Protein AF-A0A3A8Y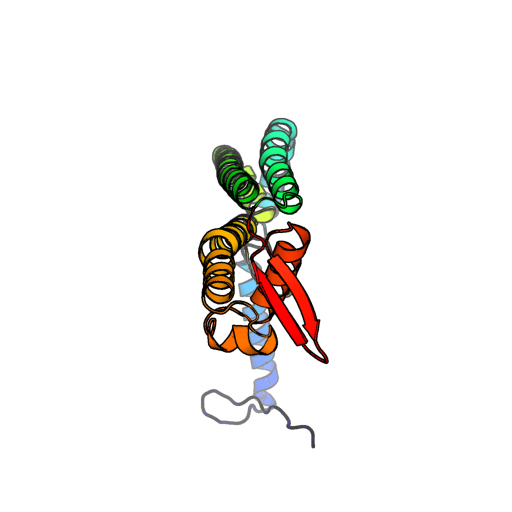J96-F1 (afdb_monomer)

Secondary structure (DSSP, 8-state):
------PBPTTSPBPPTTTHHHHHHHHHHHHHHHHHT-TT---HHHHHHHHHHHHHHHHHHHHHHHHHHHHHHHHHH--SHHHHHHHHHHHHHHHHHHHHHHHHT-HHHHHHHIIIIISB--SS-SSB-HHHHHHHHHHHHHHIIIIIHHHHHHHHHHTTT-BHHHHTTT-TTS-HHHHHHHHHHHHHTTSEEEEEETTEEEEEE---

Mean predicted aligned error: 8.6 Å

Radius of gyration: 26.33 Å; Cα contacts (8 Å, |Δi|>4): 194; chains: 1; bounding box: 58×58×63 Å

Solvent-accessible surface area (backbone atoms only — not comparable to full-atom values): 11570 Å² total; per-residue (Å²): 135,84,82,76,84,77,75,60,45,98,85,70,43,78,73,51,83,85,49,48,66,57,51,50,49,53,52,48,54,50,50,51,55,52,51,77,68,28,95,88,56,73,53,73,69,51,50,49,36,23,52,53,36,46,73,73,39,42,74,64,48,49,56,36,50,50,52,19,54,52,32,45,53,50,26,71,73,42,78,55,52,68,63,22,43,52,32,37,55,50,19,54,56,34,44,53,48,36,50,52,54,29,46,71,71,38,70,20,24,37,50,44,48,34,61,74,36,47,56,34,64,55,101,87,41,88,63,43,32,58,64,54,56,51,48,53,53,36,53,51,40,49,45,42,59,74,46,50,50,52,55,52,52,51,53,30,65,77,36,68,59,40,43,59,84,55,51,56,78,82,38,77,90,52,57,66,69,58,53,55,50,50,56,52,50,35,38,74,71,59,48,31,46,73,48,78,52,91,96,40,28,31,30,33,66,49,82,129

pLDDT: mean 90.49, std 12.07, range [35.81, 98.69]

Sequence (208 aa):
MIKSNTIHRIDGKAISDKEIPNLIQIGYENAVKAEENSKFHRTEREEELSAQFMLKYSYELDAYINQFESLYEKAYQTKNLSDKIDLLNETVKSFERARKFCYSKGKGGTIFFQDMYEYLHNSNNQCFSYLDNIKSSLDAAIYQKDVVIPNIMDVITQNDGIYQSKIYQFLPDINRTVVQHTLKDLEADDKISRIKKGNSYELHVKNE

Structure (mmCIF, N/CA/C/O backbone):
data_AF-A0A3A8YJ96-F1
#
_entry.id   AF-A0A3A8YJ96-F1
#
loop_
_atom_site.group_PDB
_atom_site.id
_atom_site.type_symbol
_atom_site.label_atom_id
_atom_site.label_alt_id
_atom_site.label_comp_id
_atom_site.label_asym_id
_atom_site.label_entity_id
_atom_site.label_seq_id
_atom_site.pdbx_PDB_ins_code
_atom_site.Cartn_x
_atom_site.Cartn_y
_atom_site.Cartn_z
_atom_site.occupancy
_atom_site.B_iso_or_equiv
_atom_site.auth_seq_id
_a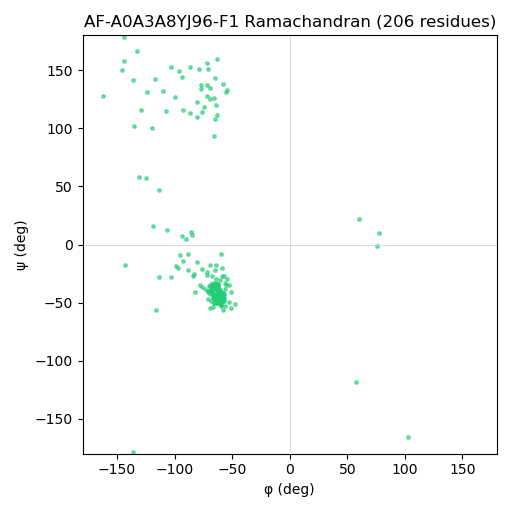tom_site.auth_comp_id
_atom_site.auth_asym_id
_atom_site.auth_atom_id
_atom_site.pdbx_PDB_model_num
ATOM 1 N N . MET A 1 1 ? 23.279 -31.153 23.450 1.00 35.81 1 MET A N 1
ATOM 2 C CA . MET A 1 1 ? 23.305 -32.078 22.296 1.00 35.81 1 MET A CA 1
ATOM 3 C C . MET A 1 1 ? 22.871 -31.300 21.066 1.00 35.81 1 MET A C 1
ATOM 5 O O . MET A 1 1 ? 21.699 -30.965 20.956 1.00 35.81 1 MET A O 1
ATOM 9 N N . ILE A 1 2 ? 23.815 -30.925 20.204 1.00 36.59 2 ILE A N 1
ATOM 10 C CA . ILE A 1 2 ? 23.516 -30.256 18.934 1.00 36.59 2 ILE A CA 1
ATOM 11 C C . ILE A 1 2 ? 22.995 -31.351 17.999 1.00 36.59 2 ILE A C 1
ATOM 13 O O . ILE A 1 2 ? 23.727 -32.294 17.703 1.00 36.59 2 ILE A O 1
ATOM 17 N N . LYS A 1 3 ? 21.719 -31.293 17.603 1.00 37.97 3 LYS A N 1
ATOM 18 C CA . LYS A 1 3 ? 21.189 -32.185 16.566 1.00 37.97 3 LYS A CA 1
ATOM 19 C C . LYS A 1 3 ? 21.916 -31.845 15.266 1.00 37.97 3 LYS A C 1
ATOM 21 O O . LYS A 1 3 ? 21.704 -30.773 14.711 1.00 37.97 3 LYS A O 1
ATOM 26 N N . SER A 1 4 ? 22.802 -32.734 14.825 1.00 42.34 4 SER A N 1
ATOM 27 C CA . SER A 1 4 ? 23.387 -32.671 13.488 1.00 42.34 4 SER A CA 1
ATOM 28 C C . SER A 1 4 ? 22.257 -32.855 12.476 1.00 42.34 4 SER A C 1
ATOM 30 O O . SER A 1 4 ? 21.655 -33.931 12.413 1.00 42.34 4 SER A O 1
ATOM 32 N N . ASN A 1 5 ? 21.923 -31.803 11.726 1.00 50.00 5 ASN A N 1
ATOM 33 C CA . ASN A 1 5 ? 21.044 -31.914 10.566 1.00 50.00 5 ASN A CA 1
ATOM 34 C C . ASN A 1 5 ? 21.774 -32.755 9.518 1.00 50.00 5 ASN A C 1
ATOM 36 O O . ASN A 1 5 ? 22.585 -32.248 8.748 1.00 50.00 5 ASN A O 1
ATOM 40 N N . THR A 1 6 ? 21.525 -34.062 9.533 1.00 56.62 6 THR A N 1
ATOM 41 C CA . THR A 1 6 ? 22.144 -34.985 8.585 1.00 56.62 6 THR A CA 1
ATOM 42 C C . THR A 1 6 ? 21.361 -34.881 7.282 1.00 56.62 6 THR A C 1
ATOM 44 O O . THR A 1 6 ? 20.187 -35.242 7.223 1.00 56.62 6 THR A O 1
ATOM 47 N N . ILE A 1 7 ? 21.978 -34.297 6.257 1.00 60.81 7 ILE A N 1
ATOM 48 C CA . ILE A 1 7 ? 21.392 -34.193 4.919 1.00 60.81 7 ILE A CA 1
ATOM 49 C C . ILE A 1 7 ? 21.474 -35.588 4.284 1.00 60.81 7 ILE A C 1
ATOM 51 O O . ILE A 1 7 ? 22.564 -36.136 4.123 1.00 60.81 7 ILE A O 1
ATOM 55 N N . HIS A 1 8 ? 20.325 -36.178 3.959 1.00 66.69 8 HIS A N 1
ATOM 56 C CA . HIS A 1 8 ? 20.230 -37.496 3.329 1.00 66.69 8 HIS A CA 1
ATOM 57 C C . HIS A 1 8 ? 19.918 -37.372 1.838 1.00 66.69 8 HIS A C 1
ATOM 59 O O . HIS A 1 8 ? 19.278 -36.417 1.394 1.00 66.69 8 HIS A O 1
ATOM 65 N N . ARG A 1 9 ? 20.342 -38.374 1.064 1.00 69.31 9 ARG A N 1
ATOM 66 C CA . ARG A 1 9 ? 19.893 -38.566 -0.318 1.00 69.31 9 ARG A CA 1
ATOM 67 C C . ARG A 1 9 ? 18.381 -38.839 -0.349 1.00 69.31 9 ARG A C 1
ATOM 69 O O . ARG A 1 9 ? 17.810 -39.313 0.631 1.00 69.31 9 ARG A O 1
ATOM 76 N N . ILE A 1 10 ? 17.744 -38.621 -1.503 1.00 72.38 10 ILE A N 1
ATOM 77 C CA . ILE A 1 10 ? 16.309 -38.910 -1.726 1.00 72.38 10 ILE A CA 1
ATOM 78 C C . ILE A 1 10 ? 15.983 -40.400 -1.489 1.00 72.38 10 ILE A C 1
ATOM 80 O O . ILE A 1 10 ? 14.874 -40.737 -1.090 1.00 72.38 10 ILE A O 1
ATOM 84 N N . ASP A 1 11 ? 16.961 -41.294 -1.668 1.00 80.75 11 ASP A N 1
ATOM 85 C CA . ASP A 1 11 ? 16.846 -42.731 -1.382 1.00 80.75 11 ASP A CA 1
ATOM 86 C C . ASP A 1 11 ? 17.144 -43.109 0.086 1.00 80.75 11 ASP A C 1
ATOM 88 O O . ASP A 1 11 ? 17.296 -44.288 0.406 1.00 80.75 11 ASP A O 1
ATOM 92 N N . GLY A 1 12 ? 17.253 -42.125 0.985 1.00 76.12 12 GLY A N 1
ATOM 93 C CA . GLY A 1 12 ? 17.475 -42.315 2.420 1.00 76.12 12 GLY A CA 1
ATOM 94 C C . GLY A 1 12 ? 18.907 -42.700 2.808 1.00 76.12 12 GLY A C 1
ATOM 95 O O . GLY A 1 12 ? 19.201 -42.839 3.997 1.00 76.12 12 GLY A O 1
ATOM 96 N N . LYS A 1 13 ? 19.824 -42.856 1.844 1.00 78.00 13 LYS A N 1
ATOM 97 C CA . LYS A 1 13 ? 21.229 -43.181 2.125 1.00 78.00 13 LYS A CA 1
ATOM 98 C C . LYS A 1 13 ? 22.011 -41.945 2.574 1.00 78.00 13 LYS A C 1
ATOM 100 O O . LYS A 1 13 ? 21.698 -40.811 2.201 1.00 78.00 13 LYS A O 1
ATOM 105 N N . ALA A 1 14 ? 23.043 -42.170 3.386 1.00 79.62 14 ALA A N 1
ATOM 106 C CA . ALA A 1 14 ? 23.998 -41.127 3.744 1.00 79.62 14 ALA A CA 1
ATOM 107 C C . ALA A 1 14 ? 24.779 -40.674 2.501 1.00 79.62 14 ALA A C 1
ATOM 109 O O . ALA A 1 14 ? 25.103 -41.494 1.640 1.00 79.62 14 ALA A O 1
ATOM 110 N N . ILE A 1 15 ? 25.078 -39.378 2.425 1.00 79.75 15 ILE A N 1
ATOM 111 C CA . ILE A 1 15 ? 26.014 -38.833 1.438 1.00 79.75 15 ILE A CA 1
ATOM 112 C C . ILE A 1 15 ? 27.413 -39.316 1.823 1.00 79.75 15 ILE A C 1
ATOM 114 O O . ILE A 1 15 ? 27.839 -39.134 2.962 1.00 79.75 15 ILE A O 1
ATOM 118 N N . SER A 1 16 ? 28.113 -39.958 0.895 1.00 82.75 16 SER A N 1
ATOM 119 C CA . SER A 1 16 ? 29.491 -40.402 1.099 1.00 82.75 16 SER A CA 1
ATOM 120 C C . SER A 1 16 ? 30.494 -39.300 0.755 1.00 82.75 16 SER A C 1
ATOM 122 O O . SER A 1 16 ? 30.250 -38.478 -0.128 1.00 82.75 16 SER A O 1
ATOM 124 N N . ASP A 1 17 ? 31.675 -39.333 1.379 1.00 81.75 17 ASP A N 1
ATOM 125 C CA . ASP A 1 17 ? 32.751 -38.359 1.124 1.00 81.75 17 ASP A CA 1
ATOM 126 C C . ASP A 1 17 ? 33.181 -38.302 -0.351 1.00 81.75 17 ASP A C 1
ATOM 128 O O . ASP A 1 17 ? 33.621 -37.266 -0.843 1.00 81.75 17 ASP A O 1
ATOM 132 N N . LYS A 1 18 ? 33.005 -39.406 -1.090 1.00 83.25 18 LYS A N 1
ATOM 133 C CA . LYS A 1 18 ? 33.297 -39.487 -2.530 1.00 83.25 18 LYS A CA 1
ATOM 134 C C . LYS A 1 18 ? 32.291 -38.723 -3.392 1.00 83.25 18 LYS A C 1
ATOM 136 O O . LYS A 1 18 ? 32.615 -38.360 -4.518 1.00 83.25 18 LYS A O 1
ATOM 141 N N . GLU A 1 19 ? 31.080 -38.499 -2.890 1.00 81.69 19 GLU A N 1
ATOM 142 C CA . GLU A 1 19 ? 30.016 -37.777 -3.593 1.00 81.69 19 GLU A CA 1
ATOM 143 C C . GLU A 1 19 ? 30.076 -36.269 -3.337 1.00 81.69 19 GLU A C 1
ATOM 145 O O . GLU A 1 19 ? 29.583 -35.502 -4.162 1.00 81.69 19 GLU A O 1
ATOM 150 N N . ILE A 1 20 ? 30.712 -35.836 -2.239 1.00 83.94 20 ILE A N 1
ATOM 151 C CA . ILE A 1 20 ? 30.809 -34.422 -1.845 1.00 83.94 20 ILE A CA 1
ATOM 152 C C . ILE A 1 20 ? 31.354 -33.536 -2.981 1.00 83.94 20 ILE A C 1
ATOM 154 O O . ILE A 1 20 ? 30.691 -32.547 -3.295 1.00 83.94 20 ILE A O 1
ATOM 158 N N . PRO A 1 21 ? 32.477 -33.862 -3.659 1.00 89.25 21 PRO A N 1
ATOM 159 C CA . PRO A 1 21 ? 32.992 -33.013 -4.736 1.00 89.25 21 PRO A CA 1
ATOM 160 C C . PRO A 1 21 ? 32.004 -32.850 -5.896 1.00 89.25 21 PRO A C 1
ATOM 162 O O . PRO A 1 21 ? 31.842 -31.752 -6.421 1.00 89.25 21 PRO A O 1
ATOM 165 N N . ASN A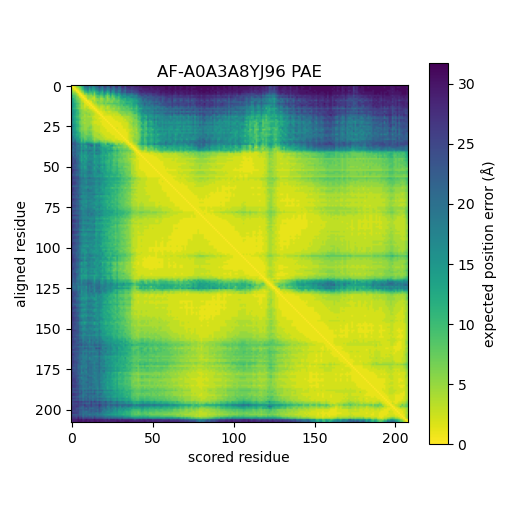 1 22 ? 31.300 -33.925 -6.262 1.00 86.62 22 ASN A N 1
ATOM 166 C CA . ASN A 1 22 ? 30.312 -33.891 -7.339 1.00 86.62 22 ASN A CA 1
ATOM 167 C C . ASN A 1 22 ? 29.073 -33.074 -6.941 1.00 86.62 22 ASN A C 1
ATOM 169 O O . ASN A 1 22 ? 28.557 -32.300 -7.737 1.00 86.62 22 ASN A O 1
ATOM 173 N N . LEU A 1 23 ? 28.614 -33.192 -5.691 1.00 85.38 23 LEU A N 1
ATOM 174 C CA . LEU A 1 23 ? 27.496 -32.395 -5.177 1.00 85.38 23 LEU A CA 1
ATOM 175 C C . LEU A 1 23 ? 27.832 -30.900 -5.105 1.00 85.38 23 LEU A C 1
ATOM 177 O O . LEU A 1 23 ? 26.979 -30.078 -5.429 1.00 85.38 23 LEU A O 1
ATOM 181 N N . ILE A 1 24 ? 29.067 -30.550 -4.727 1.00 86.06 24 ILE A N 1
ATO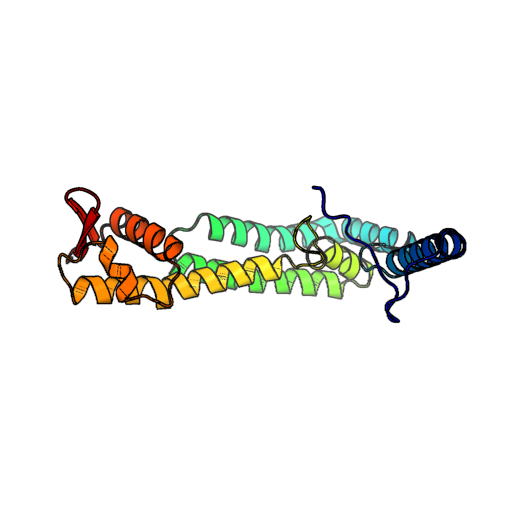M 182 C CA . ILE A 1 24 ? 29.555 -29.165 -4.770 1.00 86.06 24 ILE A CA 1
ATOM 183 C C . ILE A 1 24 ? 29.551 -28.654 -6.212 1.00 86.06 24 ILE A C 1
ATOM 185 O O . ILE A 1 24 ? 29.027 -27.572 -6.459 1.00 86.06 24 ILE A O 1
ATOM 189 N N . GLN A 1 25 ? 30.071 -29.437 -7.162 1.00 88.88 25 GLN A N 1
ATOM 190 C CA . GLN A 1 25 ? 30.101 -29.064 -8.577 1.00 88.88 25 GLN A CA 1
ATOM 191 C C . GLN A 1 25 ? 28.689 -28.865 -9.149 1.00 88.88 25 GLN A C 1
ATOM 193 O O . GLN A 1 25 ? 28.423 -27.848 -9.778 1.00 88.88 25 GLN A O 1
ATOM 198 N N . ILE A 1 26 ? 27.758 -29.782 -8.870 1.00 86.94 26 ILE A N 1
ATOM 199 C CA . ILE A 1 26 ? 26.349 -29.657 -9.275 1.00 86.94 26 ILE A CA 1
ATOM 200 C C . ILE A 1 26 ? 25.712 -28.415 -8.640 1.00 86.94 26 ILE A C 1
ATOM 202 O O . ILE A 1 26 ? 24.992 -27.676 -9.309 1.00 86.94 26 ILE A O 1
ATOM 206 N N . GLY A 1 27 ? 25.969 -28.172 -7.352 1.00 84.88 27 GLY A N 1
ATOM 207 C CA . GLY A 1 27 ? 25.494 -26.979 -6.654 1.00 84.88 27 GLY A CA 1
ATOM 208 C C . GLY A 1 27 ? 26.019 -25.693 -7.291 1.00 84.88 27 GLY A C 1
ATOM 209 O O . GLY A 1 27 ? 25.242 -24.770 -7.521 1.00 84.88 27 GLY A O 1
ATOM 210 N N . TYR A 1 28 ? 27.306 -25.666 -7.636 1.00 85.94 28 TYR A N 1
ATOM 211 C CA . TYR A 1 28 ? 27.948 -24.552 -8.326 1.00 85.94 28 TYR A CA 1
ATOM 212 C C . TYR A 1 28 ? 27.359 -24.329 -9.723 1.00 85.94 28 TYR A C 1
ATOM 214 O O . TYR A 1 28 ? 26.923 -23.226 -10.025 1.00 85.94 28 TYR A O 1
ATOM 222 N N . GLU A 1 29 ? 27.251 -25.367 -10.553 1.00 86.44 29 GLU A N 1
ATOM 223 C CA . GLU A 1 29 ? 26.670 -25.263 -11.899 1.00 86.44 29 GLU A CA 1
ATOM 224 C C . GLU A 1 29 ? 25.208 -24.810 -11.873 1.00 86.44 29 GLU A C 1
ATOM 226 O O . GLU A 1 29 ? 24.782 -24.030 -12.722 1.00 86.44 29 GLU A O 1
ATOM 231 N N . ASN A 1 30 ? 24.431 -25.281 -10.895 1.00 82.69 30 ASN A N 1
ATOM 232 C CA . ASN A 1 30 ? 23.052 -24.842 -10.712 1.00 82.69 30 ASN A CA 1
ATOM 233 C C . ASN A 1 30 ? 22.978 -23.382 -10.260 1.00 82.69 30 ASN A C 1
ATOM 235 O O . ASN A 1 30 ? 22.108 -22.657 -10.737 1.00 82.69 30 ASN A O 1
ATOM 239 N N . ALA A 1 31 ? 23.879 -22.947 -9.375 1.00 79.62 31 ALA A N 1
ATOM 240 C CA . ALA A 1 31 ? 23.966 -21.553 -8.953 1.00 79.62 31 ALA A CA 1
ATOM 241 C C . ALA A 1 31 ? 24.341 -20.643 -10.131 1.00 79.62 31 ALA A C 1
ATOM 243 O O . ALA A 1 31 ? 23.627 -19.679 -10.382 1.00 79.62 31 ALA A O 1
ATOM 244 N N . VAL A 1 32 ? 25.361 -21.010 -10.914 1.00 78.56 32 VAL A N 1
ATOM 245 C CA . VAL A 1 32 ? 25.773 -20.280 -12.124 1.00 78.56 32 VAL A CA 1
ATOM 246 C C . VAL A 1 32 ? 24.623 -20.196 -13.130 1.00 78.56 32 VAL A C 1
ATOM 248 O O . VAL A 1 32 ? 24.284 -19.109 -13.578 1.00 78.56 32 VAL A O 1
ATOM 251 N N . LYS A 1 33 ? 23.934 -21.305 -13.429 1.00 75.31 33 LYS A N 1
ATOM 252 C CA . LYS A 1 33 ? 22.776 -21.295 -14.347 1.00 75.31 33 LYS A CA 1
ATOM 253 C C . LYS A 1 33 ? 21.607 -20.452 -13.838 1.00 75.31 33 LYS A C 1
ATOM 255 O O . LYS A 1 33 ? 20.877 -19.869 -14.643 1.00 75.31 33 LYS A O 1
ATOM 260 N N . ALA A 1 34 ? 21.382 -20.445 -12.525 1.00 69.19 34 ALA A N 1
ATOM 261 C CA . ALA A 1 34 ? 20.353 -19.624 -11.899 1.00 69.19 34 ALA A CA 1
ATOM 262 C C . ALA A 1 34 ? 20.720 -18.13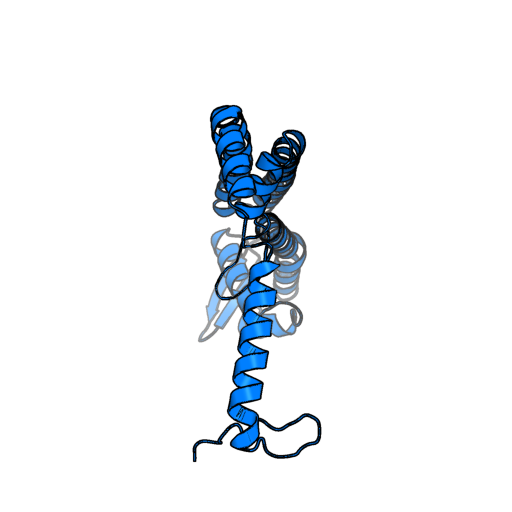4 -11.952 1.00 69.19 34 ALA A C 1
ATOM 264 O O . ALA A 1 34 ? 19.834 -17.306 -12.149 1.00 69.19 34 ALA A O 1
ATOM 265 N N . GLU A 1 35 ? 22.005 -17.808 -11.823 1.00 68.44 35 GLU A N 1
ATOM 266 C CA . GLU A 1 35 ? 22.550 -16.457 -11.955 1.00 68.44 35 GLU A CA 1
ATOM 267 C C . GLU A 1 35 ? 22.462 -15.962 -13.410 1.00 68.44 35 GLU A C 1
ATOM 269 O O . GLU A 1 35 ? 21.884 -14.910 -13.669 1.00 68.44 35 GLU A O 1
ATOM 274 N N . GLU A 1 36 ? 22.895 -16.769 -14.382 1.00 65.50 36 GLU A N 1
ATOM 275 C CA . GLU A 1 36 ? 22.873 -16.439 -15.817 1.00 65.50 36 GLU A CA 1
ATOM 276 C C . GLU A 1 36 ? 21.464 -16.165 -16.375 1.00 65.50 36 GLU A C 1
ATOM 278 O O . GLU A 1 36 ? 21.311 -15.381 -17.308 1.00 65.50 36 GLU A O 1
ATOM 283 N N . ASN A 1 37 ? 20.423 -16.795 -15.817 1.00 59.47 37 ASN A N 1
ATOM 284 C CA . ASN A 1 37 ? 19.029 -16.639 -16.267 1.00 59.47 37 ASN A CA 1
ATOM 285 C C . ASN A 1 37 ? 18.168 -15.807 -15.310 1.00 59.47 37 ASN A C 1
ATOM 287 O O . ASN A 1 37 ? 16.935 -15.805 -15.397 1.00 59.47 37 ASN A O 1
ATOM 291 N N . SER A 1 38 ? 18.794 -15.131 -14.355 1.00 70.06 38 SER A N 1
ATOM 292 C CA . SER A 1 38 ? 18.076 -14.334 -13.377 1.00 70.06 38 SER A CA 1
ATOM 293 C C . SER A 1 38 ? 17.618 -13.017 -13.993 1.00 70.06 38 SER A C 1
ATOM 295 O O . SER A 1 38 ? 18.389 -12.275 -14.594 1.00 70.06 38 SER A O 1
ATOM 297 N N . LYS A 1 39 ? 16.356 -12.664 -13.743 1.00 70.38 39 LYS A N 1
ATOM 298 C CA . LYS A 1 39 ? 15.786 -11.345 -14.067 1.00 70.38 39 LYS A CA 1
ATOM 299 C C . LYS A 1 39 ? 16.494 -10.165 -13.380 1.00 70.38 39 LYS A C 1
ATOM 301 O O . LYS A 1 39 ? 16.168 -9.028 -13.697 1.00 70.38 39 LYS A O 1
ATOM 306 N N . PHE A 1 40 ? 17.413 -10.440 -12.450 1.00 70.69 40 PHE A N 1
ATOM 307 C CA . PHE A 1 40 ? 18.229 -9.457 -11.733 1.00 70.69 40 PHE A CA 1
ATOM 308 C C . PHE A 1 40 ? 19.613 -9.238 -12.363 1.00 70.69 40 PHE A C 1
ATOM 310 O O . PHE A 1 40 ? 20.314 -8.320 -11.951 1.00 70.69 40 PHE A O 1
ATOM 317 N N . HIS A 1 41 ? 20.008 -10.050 -13.350 1.00 78.88 41 HIS A N 1
ATOM 318 C CA . HIS A 1 41 ? 21.249 -9.853 -14.095 1.00 78.88 41 HIS A CA 1
ATOM 319 C C . HIS A 1 41 ? 20.926 -9.346 -15.498 1.00 78.88 41 HIS A C 1
ATOM 321 O O . HIS A 1 41 ? 20.276 -10.020 -16.297 1.00 78.88 41 HIS A O 1
ATOM 327 N N . ARG A 1 42 ? 21.355 -8.115 -15.781 1.00 85.50 42 ARG A N 1
ATOM 328 C CA . ARG A 1 42 ? 21.249 -7.502 -17.104 1.00 85.50 42 ARG A CA 1
ATOM 329 C C . ARG A 1 42 ? 22.541 -7.751 -17.871 1.00 85.50 42 ARG A C 1
ATOM 331 O O . ARG A 1 42 ? 23.626 -7.765 -17.301 1.00 85.50 42 ARG A O 1
ATOM 338 N N . THR A 1 43 ? 22.427 -7.967 -19.175 1.00 89.12 43 THR A N 1
ATOM 339 C CA . THR A 1 43 ? 23.606 -7.953 -20.052 1.00 89.12 43 THR A CA 1
ATOM 340 C C . THR A 1 43 ? 24.123 -6.520 -20.217 1.00 89.12 43 THR A C 1
ATOM 342 O O . THR A 1 43 ? 23.340 -5.578 -20.128 1.00 89.12 43 THR A O 1
ATOM 345 N N . GLU A 1 44 ? 25.402 -6.333 -20.552 1.00 90.56 44 GLU A N 1
ATOM 346 C CA . GLU A 1 44 ? 25.990 -4.999 -20.805 1.00 90.56 44 GLU A CA 1
ATOM 347 C C . GLU A 1 44 ? 25.159 -4.180 -21.812 1.00 90.56 44 GLU A C 1
ATOM 349 O O . GLU A 1 44 ? 24.867 -3.003 -21.614 1.00 90.56 44 GLU A O 1
ATOM 354 N N . ARG A 1 45 ? 24.663 -4.839 -22.867 1.00 92.94 45 ARG A N 1
ATOM 355 C CA . ARG A 1 45 ? 23.767 -4.220 -23.852 1.00 92.94 45 ARG A CA 1
ATOM 356 C C . ARG A 1 45 ? 22.440 -3.754 -23.243 1.00 92.94 45 ARG A C 1
ATOM 358 O O . ARG A 1 45 ? 21.858 -2.776 -23.703 1.00 92.94 45 ARG A O 1
ATOM 365 N N . GLU A 1 46 ? 21.896 -4.488 -22.282 1.00 93.44 46 GLU A N 1
ATOM 366 C CA . GLU A 1 46 ? 20.647 -4.131 -21.602 1.00 93.44 46 GLU A CA 1
ATOM 367 C C . GLU A 1 46 ? 20.839 -2.974 -20.626 1.00 93.44 46 GLU A C 1
ATOM 369 O O . GLU A 1 46 ? 19.987 -2.084 -20.580 1.00 93.44 46 GLU A O 1
ATOM 374 N N . GLU A 1 47 ? 21.972 -2.941 -19.927 1.00 92.62 47 GLU A N 1
ATOM 375 C CA . GLU A 1 47 ? 22.378 -1.801 -19.105 1.00 92.62 47 GLU A CA 1
ATOM 376 C C . GLU A 1 47 ? 22.538 -0.540 -19.961 1.00 92.62 47 GLU A C 1
ATOM 378 O O . GLU A 1 47 ? 21.968 0.503 -19.635 1.00 92.62 47 GLU A O 1
ATOM 383 N N . GLU A 1 48 ? 23.209 -0.645 -21.113 1.00 96.25 48 GLU A N 1
ATOM 384 C CA . GLU A 1 48 ? 23.368 0.473 -22.047 1.00 96.25 48 GLU A CA 1
ATOM 385 C C . GLU A 1 48 ? 22.011 0.980 -22.568 1.00 96.25 48 GLU A C 1
ATOM 387 O O . GLU A 1 48 ? 21.758 2.185 -22.590 1.00 96.25 48 GLU A O 1
ATOM 392 N N . LEU A 1 49 ? 21.094 0.075 -22.936 1.00 97.12 49 LEU A N 1
ATOM 393 C CA . LEU A 1 49 ? 19.741 0.444 -23.369 1.00 97.12 49 LEU A CA 1
ATOM 394 C C . LEU A 1 49 ? 18.960 1.184 -22.274 1.00 97.12 49 LEU A C 1
ATOM 396 O O . LEU A 1 49 ? 18.254 2.149 -22.577 1.00 97.12 49 LEU A O 1
ATOM 400 N N . SER A 1 50 ? 19.063 0.729 -21.023 1.00 95.94 50 SER A N 1
ATOM 401 C CA . SER A 1 50 ? 18.436 1.380 -19.867 1.00 95.94 50 SER A CA 1
ATOM 402 C C . SER A 1 50 ? 19.031 2.773 -19.626 1.00 95.94 50 SER A C 1
ATOM 404 O O . SER A 1 50 ? 18.296 3.758 -19.514 1.00 95.94 50 SER A O 1
ATOM 406 N N . ALA A 1 51 ? 20.361 2.894 -19.668 1.00 95.50 51 ALA A N 1
ATOM 407 C CA . ALA A 1 51 ? 21.065 4.164 -19.511 1.00 95.50 51 ALA A CA 1
ATOM 408 C C . ALA A 1 51 ? 20.700 5.178 -20.608 1.00 95.50 51 ALA A C 1
ATOM 410 O O . ALA A 1 51 ? 20.367 6.327 -20.313 1.00 95.50 51 ALA A O 1
ATOM 411 N N . GLN A 1 52 ? 20.685 4.754 -21.875 1.00 97.75 52 GLN A N 1
ATOM 412 C CA . GLN A 1 52 ? 20.279 5.608 -22.996 1.00 97.75 52 GLN A CA 1
ATOM 413 C C . GLN A 1 52 ? 18.818 6.062 -22.874 1.00 97.75 52 GLN A C 1
ATOM 415 O O . GLN A 1 52 ? 18.498 7.206 -23.203 1.00 97.75 52 GLN A O 1
ATOM 420 N N . PHE A 1 53 ? 17.927 5.189 -22.391 1.00 98.06 53 PHE A N 1
ATOM 421 C CA . PHE A 1 53 ? 16.541 5.555 -22.108 1.00 98.06 53 PHE A CA 1
ATOM 422 C C . PHE A 1 53 ? 16.459 6.654 -21.040 1.00 98.06 53 PHE A C 1
ATOM 424 O O . PHE A 1 53 ? 15.816 7.675 -21.292 1.00 98.06 53 PHE A O 1
ATOM 431 N N . MET A 1 54 ? 17.140 6.481 -19.900 1.00 96.38 54 MET A N 1
ATOM 432 C CA . MET A 1 54 ? 17.153 7.474 -18.820 1.00 96.38 54 MET A CA 1
ATOM 433 C C . MET A 1 54 ? 17.680 8.826 -19.301 1.00 96.38 54 MET A C 1
ATOM 435 O O . MET A 1 54 ? 17.052 9.849 -19.056 1.00 96.38 54 MET A O 1
ATOM 439 N N . LEU A 1 55 ? 18.790 8.840 -20.045 1.00 96.69 55 LEU A N 1
ATOM 440 C CA . LEU A 1 55 ? 19.368 10.078 -20.578 1.00 96.69 55 LEU A CA 1
ATOM 441 C C . LEU A 1 55 ? 18.426 10.794 -21.550 1.00 96.69 55 LEU A C 1
ATOM 443 O O . LEU A 1 55 ? 18.362 12.021 -21.563 1.00 96.69 55 LEU A O 1
ATOM 447 N N . LYS A 1 56 ? 17.701 10.035 -22.376 1.00 98.12 56 LYS A N 1
ATOM 448 C CA . LYS A 1 56 ? 16.827 10.594 -23.410 1.00 98.12 56 LYS A CA 1
ATOM 449 C C . LYS A 1 56 ? 15.517 11.153 -22.857 1.00 98.12 56 LYS A C 1
ATOM 451 O O . LYS A 1 56 ? 15.021 12.130 -23.407 1.00 98.12 56 LYS A O 1
ATOM 456 N N . TYR A 1 57 ? 14.947 10.513 -21.838 1.00 97.69 57 TYR A N 1
ATOM 457 C CA . TYR A 1 57 ? 13.599 10.811 -21.341 1.00 97.69 57 TYR A CA 1
ATOM 458 C C . TYR A 1 57 ? 13.571 11.279 -19.882 1.00 97.69 57 TYR A C 1
ATOM 460 O O . TYR A 1 57 ? 12.503 11.262 -19.278 1.00 97.69 57 TYR A O 1
ATOM 468 N N . SER A 1 58 ? 14.711 11.679 -19.309 1.00 94.69 58 SER A N 1
ATOM 469 C CA . SER A 1 58 ? 14.853 12.019 -17.883 1.00 94.69 58 SER A CA 1
ATOM 470 C C . SER A 1 58 ? 13.753 12.949 -17.374 1.00 94.69 58 SER A C 1
ATOM 472 O O . SER A 1 58 ? 13.067 12.620 -16.417 1.00 94.69 58 SER A O 1
ATOM 474 N N . TYR A 1 59 ? 13.508 14.062 -18.067 1.00 95.75 59 TYR A N 1
ATOM 475 C CA . TYR A 1 59 ? 12.509 15.046 -17.651 1.00 95.75 59 TYR A CA 1
ATOM 476 C C . TYR A 1 59 ? 11.079 14.480 -17.599 1.00 95.75 59 TYR A C 1
ATOM 478 O O . TYR A 1 59 ? 10.349 14.698 -16.632 1.00 95.75 59 TYR A O 1
ATOM 486 N N . GLU A 1 60 ? 10.657 13.748 -18.634 1.00 96.50 60 GLU A N 1
ATOM 487 C CA . GLU A 1 60 ? 9.321 13.141 -18.664 1.00 96.50 60 GLU A CA 1
ATOM 488 C C . GLU A 1 60 ? 9.207 12.012 -17.637 1.00 96.50 60 GLU A C 1
ATOM 490 O O . GLU A 1 60 ? 8.181 11.877 -16.971 1.00 96.50 60 GLU A O 1
ATOM 495 N N . LEU A 1 61 ? 10.268 11.215 -17.506 1.00 95.69 61 LEU A N 1
ATOM 496 C CA . LEU A 1 61 ? 10.359 10.107 -16.570 1.00 95.69 61 LEU A CA 1
ATOM 497 C C . LEU A 1 61 ? 10.232 10.589 -15.124 1.00 95.69 61 LEU A C 1
ATOM 499 O O . LEU A 1 61 ? 9.410 10.049 -14.386 1.00 95.69 61 LEU A O 1
ATOM 503 N N . ASP A 1 62 ? 10.963 11.641 -14.757 1.00 96.56 62 ASP A N 1
ATOM 504 C CA . ASP A 1 62 ? 10.908 12.253 -13.431 1.00 96.56 62 ASP A CA 1
ATOM 505 C C . ASP A 1 62 ? 9.490 12.723 -13.103 1.00 96.56 62 ASP A C 1
ATOM 507 O O . ASP A 1 62 ? 9.005 12.509 -11.995 1.00 96.56 62 ASP A O 1
ATOM 511 N N . ALA A 1 63 ? 8.779 13.324 -14.061 1.00 97.31 63 ALA A N 1
ATOM 512 C CA . ALA A 1 63 ? 7.397 13.746 -13.844 1.00 97.31 63 ALA A CA 1
ATOM 513 C C . ALA A 1 63 ? 6.465 12.554 -13.550 1.00 97.31 63 ALA A C 1
ATOM 515 O O . ALA A 1 63 ? 5.651 12.624 -12.627 1.00 97.31 63 ALA A O 1
ATOM 516 N N . TYR A 1 64 ? 6.598 11.451 -14.296 1.00 97.62 64 TYR A N 1
ATOM 517 C CA . TYR A 1 64 ? 5.806 10.239 -14.065 1.00 97.62 64 TYR A CA 1
ATOM 518 C C . TYR A 1 64 ? 6.136 9.564 -12.731 1.00 97.62 64 TYR A C 1
ATOM 520 O O . TYR A 1 64 ? 5.217 9.134 -12.031 1.00 97.62 64 TYR A O 1
ATOM 528 N N . ILE A 1 65 ? 7.422 9.471 -12.384 1.00 97.50 65 ILE A N 1
ATOM 529 C CA . ILE A 1 65 ? 7.887 8.845 -11.142 1.00 97.50 65 ILE A CA 1
ATOM 530 C C . ILE A 1 65 ? 7.433 9.652 -9.930 1.00 97.50 65 ILE A C 1
ATOM 532 O O . ILE A 1 65 ? 6.725 9.130 -9.065 1.00 97.50 65 ILE A O 1
ATOM 536 N N . ASN A 1 66 ? 7.739 10.952 -9.922 1.00 97.56 66 ASN A N 1
ATOM 537 C CA . ASN A 1 66 ? 7.373 11.845 -8.826 1.00 97.56 66 ASN A CA 1
ATOM 538 C C . ASN A 1 66 ? 5.866 11.836 -8.566 1.00 97.56 66 ASN A C 1
ATOM 540 O O . ASN A 1 66 ? 5.439 11.960 -7.418 1.00 97.56 66 ASN A O 1
ATOM 544 N N . GLN A 1 67 ? 5.042 11.670 -9.607 1.00 97.62 67 GLN A N 1
ATOM 545 C CA . GLN A 1 67 ? 3.596 11.622 -9.444 1.00 97.62 67 GLN A CA 1
ATOM 546 C C . GLN A 1 67 ? 3.152 10.473 -8.532 1.00 97.62 67 GLN A C 1
ATOM 548 O O . GLN A 1 67 ? 2.412 10.719 -7.582 1.00 97.62 67 GLN A O 1
ATOM 553 N N . PHE A 1 68 ? 3.566 9.228 -8.788 1.00 98.19 68 PHE A N 1
ATOM 554 C CA . PHE A 1 68 ? 3.106 8.120 -7.945 1.00 98.19 68 PHE A CA 1
ATOM 555 C C . PHE A 1 68 ? 3.847 8.061 -6.605 1.00 98.19 68 PHE A C 1
ATOM 557 O O . PHE A 1 68 ? 3.212 7.746 -5.600 1.00 98.19 68 PHE A O 1
ATOM 564 N N . GLU A 1 69 ? 5.139 8.401 -6.552 1.00 97.81 69 GLU A N 1
ATOM 565 C CA . GLU A 1 69 ? 5.903 8.376 -5.297 1.00 97.81 69 GLU A CA 1
ATOM 566 C C . GLU A 1 69 ? 5.371 9.411 -4.296 1.00 97.81 69 GLU A C 1
ATOM 568 O O . GLU A 1 69 ? 5.078 9.062 -3.152 1.00 97.81 69 GLU A O 1
ATOM 573 N N . SER A 1 70 ? 5.126 10.650 -4.740 1.00 97.94 70 SER A N 1
ATOM 574 C CA . SER A 1 70 ? 4.569 11.699 -3.871 1.00 97.94 70 SER A CA 1
ATOM 575 C C . SER A 1 70 ? 3.134 11.401 -3.429 1.00 97.94 70 SER A C 1
ATOM 577 O O . SER A 1 70 ? 2.780 11.649 -2.275 1.00 97.94 70 SER A O 1
ATOM 579 N N . LEU A 1 71 ? 2.298 10.829 -4.307 1.00 98.31 71 LEU A N 1
ATOM 580 C CA . LEU A 1 71 ? 0.953 10.389 -3.929 1.00 98.31 71 LEU A CA 1
ATOM 581 C C . LEU A 1 71 ? 1.011 9.294 -2.861 1.00 98.31 71 LEU A C 1
ATOM 583 O O . LEU A 1 71 ? 0.244 9.339 -1.898 1.00 98.31 71 LEU A O 1
ATOM 587 N N . TYR A 1 72 ? 1.927 8.332 -3.004 1.00 98.19 72 TYR A N 1
ATOM 588 C CA . TYR A 1 72 ? 2.083 7.259 -2.026 1.00 98.19 72 TYR A CA 1
ATOM 589 C C . TYR A 1 72 ? 2.592 7.774 -0.676 1.00 98.19 72 TYR A C 1
ATOM 591 O O . TYR A 1 72 ? 2.050 7.408 0.368 1.00 98.19 72 TYR A O 1
ATOM 599 N N . GLU A 1 73 ? 3.570 8.682 -0.684 1.00 97.88 73 GLU A N 1
ATOM 600 C CA . GLU A 1 73 ? 4.051 9.348 0.528 1.00 97.88 73 GLU A CA 1
ATOM 601 C C . GLU A 1 73 ? 2.922 10.121 1.226 1.00 97.88 73 GLU A C 1
ATOM 603 O O . GLU A 1 73 ? 2.700 9.972 2.432 1.00 97.88 73 GLU A O 1
ATOM 608 N N . LYS A 1 74 ? 2.141 10.892 0.463 1.00 98.12 74 LYS A N 1
ATOM 609 C CA . LYS A 1 74 ? 0.988 11.627 0.990 1.00 98.12 74 LYS A CA 1
ATOM 610 C C . LYS A 1 74 ? -0.055 10.684 1.589 1.00 98.12 74 LYS A C 1
ATOM 612 O O . LYS A 1 74 ? -0.592 10.965 2.663 1.00 98.12 74 LYS A O 1
ATOM 617 N N . ALA A 1 75 ? -0.323 9.547 0.947 1.00 98.06 75 ALA A N 1
ATOM 618 C CA . ALA A 1 75 ? -1.226 8.531 1.480 1.00 98.06 75 ALA A CA 1
ATOM 619 C C . ALA A 1 75 ? -0.723 7.942 2.809 1.00 98.06 75 ALA A C 1
ATOM 621 O O . ALA A 1 75 ? -1.518 7.693 3.716 1.00 98.06 75 ALA A O 1
ATOM 622 N N . TYR A 1 76 ? 0.590 7.748 2.958 1.00 94.81 76 TYR A N 1
ATOM 623 C CA . TYR A 1 76 ? 1.187 7.256 4.201 1.00 94.81 76 TYR A CA 1
ATOM 624 C C . TYR A 1 76 ? 0.979 8.224 5.376 1.00 94.81 76 TYR A C 1
ATOM 626 O O . TYR A 1 76 ? 0.696 7.789 6.492 1.00 94.81 76 TYR A O 1
ATOM 634 N N . GLN A 1 77 ? 1.055 9.531 5.117 1.00 95.81 77 GLN A N 1
ATOM 635 C CA . GLN A 1 77 ? 0.869 10.588 6.120 1.00 95.81 77 GLN A CA 1
ATOM 636 C C . GLN A 1 77 ? -0.611 10.900 6.420 1.00 95.81 77 GLN A C 1
ATOM 638 O O . GLN A 1 77 ? -0.923 11.553 7.418 1.00 95.81 77 GLN A O 1
ATOM 643 N N . THR A 1 78 ? -1.533 10.444 5.570 1.00 96.12 78 THR A N 1
ATOM 644 C CA . THR A 1 78 ? -2.966 10.733 5.693 1.00 96.12 78 THR A CA 1
ATOM 645 C C . THR A 1 78 ? -3.622 9.823 6.734 1.00 96.12 78 THR A C 1
ATOM 647 O O . THR A 1 78 ? -3.579 8.599 6.621 1.00 96.12 78 THR A O 1
ATOM 650 N N . LYS A 1 79 ? -4.255 10.428 7.749 1.00 91.44 79 LYS A N 1
ATOM 651 C CA . LYS A 1 79 ? -4.965 9.699 8.816 1.00 91.44 79 LYS A CA 1
ATOM 652 C C . LYS A 1 79 ? -6.377 9.274 8.418 1.00 91.44 79 LYS A C 1
ATOM 654 O O . LYS A 1 79 ? -6.791 8.167 8.742 1.00 91.44 79 LYS A O 1
ATOM 659 N N . ASN A 1 80 ? -7.113 10.146 7.724 1.00 94.25 80 ASN A N 1
ATOM 660 C CA . ASN A 1 80 ? -8.467 9.835 7.281 1.00 94.25 80 ASN A CA 1
ATOM 661 C C . ASN A 1 80 ? -8.426 8.665 6.289 1.00 94.25 80 ASN A C 1
ATOM 663 O O . ASN A 1 80 ? -7.782 8.749 5.244 1.00 94.25 80 ASN A O 1
ATOM 667 N N . LEU A 1 81 ? -9.111 7.569 6.620 1.00 95.56 81 LEU A N 1
ATOM 668 C CA . LEU A 1 81 ? -9.051 6.350 5.818 1.00 95.56 81 LEU A CA 1
ATOM 669 C C . LEU A 1 81 ? -9.687 6.511 4.435 1.00 95.56 81 LEU A C 1
ATOM 671 O O . LEU A 1 81 ? -9.183 5.919 3.489 1.00 95.56 81 LEU A O 1
ATOM 675 N N . SER A 1 82 ? -10.748 7.310 4.289 1.00 97.06 82 SER A N 1
ATOM 676 C CA . SER A 1 82 ? -11.360 7.560 2.977 1.00 97.06 82 SER A CA 1
ATOM 677 C C . SER A 1 82 ? -10.397 8.313 2.064 1.00 97.06 82 SER A C 1
ATOM 679 O O . SER A 1 82 ? -10.097 7.830 0.977 1.00 97.06 82 SER A O 1
ATOM 681 N N . ASP A 1 83 ? -9.826 9.417 2.549 1.00 97.88 83 ASP A N 1
ATOM 682 C CA . ASP A 1 83 ? -8.863 10.209 1.776 1.00 97.88 83 ASP A CA 1
ATOM 683 C C . ASP A 1 83 ? -7.613 9.385 1.435 1.00 97.88 83 ASP A C 1
ATOM 685 O O . ASP A 1 83 ? -7.072 9.466 0.331 1.00 97.88 83 ASP A O 1
ATOM 689 N N . LYS A 1 84 ? -7.157 8.544 2.373 1.00 98.38 84 LYS A N 1
ATOM 690 C CA . LYS A 1 84 ? -6.040 7.623 2.153 1.00 98.38 84 LYS A CA 1
ATOM 691 C C . LYS A 1 84 ? -6.347 6.602 1.056 1.00 98.38 84 LYS A C 1
ATOM 693 O O . LYS A 1 84 ? -5.493 6.367 0.206 1.00 98.38 84 LYS A O 1
ATOM 698 N N . ILE A 1 85 ? -7.538 6.003 1.065 1.00 98.56 85 ILE A N 1
ATOM 699 C CA . ILE A 1 85 ? -7.990 5.063 0.027 1.00 98.56 85 ILE A CA 1
ATOM 700 C C . ILE A 1 85 ? -8.032 5.757 -1.338 1.00 98.56 85 ILE A C 1
ATOM 702 O O . ILE A 1 85 ? -7.553 5.191 -2.323 1.00 98.56 85 ILE A O 1
ATOM 706 N N . ASP A 1 86 ? -8.546 6.984 -1.404 1.00 98.50 86 ASP A N 1
ATOM 707 C CA . ASP A 1 86 ? -8.602 7.755 -2.646 1.00 98.50 86 ASP A CA 1
ATOM 708 C C . ASP A 1 86 ? -7.196 8.046 -3.186 1.00 98.50 86 ASP A C 1
ATOM 710 O O . ASP A 1 86 ? -6.911 7.744 -4.349 1.00 98.50 86 ASP A O 1
ATOM 714 N N . LEU A 1 87 ? -6.282 8.517 -2.330 1.00 98.69 87 LEU A N 1
ATOM 715 C CA . LEU A 1 87 ? -4.881 8.742 -2.698 1.00 98.69 87 LEU A CA 1
ATOM 716 C C . LEU A 1 87 ? -4.205 7.461 -3.194 1.00 98.69 87 LEU A C 1
ATOM 718 O O . LEU A 1 87 ? -3.561 7.489 -4.237 1.00 98.69 87 LEU A O 1
ATOM 722 N N . LEU A 1 88 ? -4.383 6.329 -2.505 1.00 98.69 88 LEU A N 1
ATOM 723 C CA . LEU A 1 88 ? -3.801 5.045 -2.914 1.00 98.69 88 LEU A CA 1
ATOM 724 C C . LEU A 1 88 ? -4.350 4.566 -4.265 1.00 98.69 88 LEU A C 1
ATOM 726 O O . LEU A 1 88 ? -3.590 4.078 -5.103 1.00 98.69 88 LEU A O 1
ATOM 730 N N . ASN A 1 89 ? -5.645 4.752 -4.522 1.00 98.56 89 ASN A N 1
ATOM 731 C CA . ASN A 1 89 ? -6.236 4.469 -5.830 1.00 98.56 89 ASN A CA 1
ATOM 732 C C . ASN A 1 89 ? -5.640 5.359 -6.934 1.00 98.56 89 ASN A C 1
ATOM 734 O O . ASN A 1 89 ? -5.392 4.888 -8.050 1.00 98.56 89 ASN A O 1
ATOM 738 N N . GLU A 1 90 ? -5.391 6.639 -6.651 1.00 98.50 90 GLU A N 1
ATOM 739 C CA . GLU A 1 90 ? -4.699 7.533 -7.584 1.00 98.50 90 GLU A CA 1
ATOM 740 C C . GLU A 1 90 ? -3.226 7.159 -7.783 1.00 98.50 90 GLU A C 1
ATOM 742 O O . GLU A 1 90 ? -2.733 7.212 -8.916 1.00 98.50 90 GLU A O 1
ATOM 747 N N . THR A 1 91 ? -2.538 6.712 -6.729 1.00 98.56 91 THR A N 1
ATOM 748 C CA . THR A 1 91 ? -1.177 6.172 -6.803 1.00 98.56 91 THR A CA 1
ATOM 749 C C . THR A 1 91 ? -1.127 4.984 -7.759 1.00 98.56 91 THR A C 1
ATOM 751 O O . THR A 1 91 ? -0.294 4.981 -8.663 1.00 98.56 91 THR A O 1
ATOM 754 N N . VAL A 1 92 ? -2.042 4.012 -7.630 1.00 98.56 92 VAL A N 1
ATOM 755 C CA . VAL A 1 92 ? -2.120 2.847 -8.534 1.00 98.56 92 VAL A CA 1
ATOM 756 C C . VAL A 1 92 ? -2.279 3.296 -9.988 1.00 98.56 92 VAL A C 1
ATOM 758 O O . VAL A 1 92 ? -1.538 2.851 -10.864 1.00 98.56 92 VAL A O 1
ATOM 761 N N . LYS A 1 93 ? -3.209 4.220 -10.261 1.00 98.44 93 LYS A N 1
ATOM 762 C CA . LYS A 1 93 ? -3.422 4.750 -11.620 1.00 98.44 93 LYS A CA 1
ATOM 763 C C . LYS A 1 93 ? -2.174 5.450 -12.164 1.00 98.44 93 LYS A C 1
ATOM 765 O O . LYS A 1 93 ? -1.862 5.306 -13.345 1.00 98.44 93 LYS A O 1
ATOM 770 N N . SER A 1 94 ? -1.478 6.217 -11.329 1.00 98.38 94 SER A N 1
ATOM 771 C CA . SER A 1 94 ? -0.277 6.965 -11.719 1.00 98.38 94 SER A CA 1
ATOM 772 C C . SER A 1 94 ? 0.915 6.039 -11.968 1.00 98.38 94 SER A C 1
ATOM 774 O O . SER A 1 94 ? 1.604 6.197 -12.974 1.00 98.38 94 SER A O 1
ATOM 776 N N . PHE A 1 95 ? 1.089 5.009 -11.137 1.00 98.56 95 PHE A N 1
ATOM 777 C CA . PHE A 1 95 ? 2.083 3.953 -11.334 1.00 98.56 95 PHE A CA 1
ATOM 778 C C . PHE A 1 95 ? 1.889 3.251 -12.683 1.00 98.56 95 PHE A C 1
ATOM 780 O O . PHE A 1 95 ? 2.825 3.104 -13.467 1.00 98.56 95 PHE A O 1
ATOM 787 N N . GLU A 1 96 ? 0.648 2.885 -13.008 1.00 98.31 96 GLU A N 1
ATOM 788 C CA . GLU A 1 96 ? 0.315 2.237 -14.279 1.00 98.31 96 GLU A CA 1
ATOM 789 C C . GLU A 1 96 ? 0.582 3.134 -15.497 1.00 98.31 96 GLU A C 1
ATOM 791 O O . GLU A 1 96 ? 1.010 2.658 -16.554 1.00 98.31 96 GLU A O 1
ATOM 796 N N . ARG A 1 97 ? 0.386 4.452 -15.361 1.00 98.25 97 ARG A N 1
ATOM 797 C CA . ARG A 1 97 ? 0.762 5.422 -16.401 1.00 98.25 97 ARG A CA 1
ATOM 798 C C . ARG A 1 97 ? 2.275 5.488 -16.587 1.00 98.25 97 ARG A C 1
ATOM 800 O O . ARG A 1 97 ? 2.721 5.447 -17.733 1.00 98.25 97 ARG A O 1
ATOM 807 N N . ALA A 1 98 ? 3.042 5.537 -15.497 1.00 98.38 98 ALA A N 1
ATOM 808 C CA . ALA A 1 98 ? 4.504 5.534 -15.538 1.00 98.38 98 ALA A CA 1
ATOM 809 C C . ALA A 1 98 ? 5.038 4.255 -16.202 1.00 98.38 98 ALA A C 1
ATOM 811 O O . ALA A 1 98 ? 5.851 4.325 -17.128 1.00 98.38 98 ALA A O 1
ATOM 812 N N . ARG A 1 99 ? 4.488 3.095 -15.821 1.00 98.44 99 ARG A N 1
ATOM 813 C CA . ARG A 1 99 ? 4.800 1.804 -16.441 1.00 98.44 99 ARG A CA 1
ATOM 814 C C . ARG A 1 99 ? 4.543 1.822 -17.940 1.00 98.44 99 ARG A C 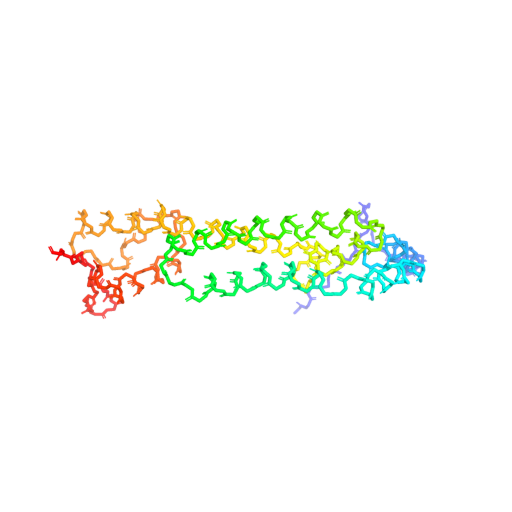1
ATOM 816 O O . ARG A 1 99 ? 5.429 1.513 -18.736 1.00 98.44 99 ARG A O 1
ATOM 823 N N . LYS A 1 100 ? 3.332 2.226 -18.340 1.00 98.38 100 LYS A N 1
ATOM 824 C CA . LYS A 1 100 ? 2.932 2.292 -19.749 1.00 98.38 100 LYS A CA 1
ATOM 825 C C . LYS A 1 100 ? 3.833 3.232 -20.547 1.00 98.38 100 LYS A C 1
ATOM 827 O O . LYS A 1 100 ? 4.203 2.895 -21.670 1.00 98.38 100 LYS A O 1
ATOM 832 N N . PHE A 1 101 ? 4.195 4.384 -19.981 1.00 98.31 101 PHE A N 1
ATOM 833 C CA . PHE A 1 101 ? 5.139 5.307 -20.601 1.00 98.31 101 PHE A CA 1
ATOM 834 C C . PHE A 1 101 ? 6.481 4.616 -20.855 1.00 98.31 101 PHE A C 1
ATOM 836 O O . PHE A 1 101 ? 6.886 4.521 -22.013 1.00 98.31 101 PHE A O 1
ATOM 843 N N . CYS A 1 102 ? 7.115 4.061 -19.822 1.00 98.25 102 CYS A N 1
ATOM 844 C CA . CYS A 1 102 ? 8.427 3.423 -19.934 1.00 98.25 102 CYS A CA 1
ATOM 845 C C . CYS A 1 102 ? 8.419 2.276 -20.954 1.00 98.25 102 CYS A C 1
ATOM 847 O O . CYS A 1 102 ? 9.256 2.228 -21.857 1.00 98.25 102 CYS A O 1
ATOM 849 N N . TYR A 1 103 ? 7.409 1.409 -20.883 1.00 98.31 103 TYR A N 1
ATOM 850 C CA . TYR A 1 103 ? 7.264 0.267 -21.784 1.00 98.31 103 TYR A CA 1
ATOM 851 C C . TYR A 1 103 ? 7.042 0.708 -23.241 1.00 98.31 103 TYR A C 1
ATOM 853 O O . TYR A 1 103 ? 7.549 0.083 -24.172 1.00 98.31 103 TYR A O 1
ATOM 861 N N . SER A 1 104 ? 6.349 1.831 -23.464 1.00 97.94 104 SER A N 1
ATOM 862 C CA . SER A 1 104 ? 6.123 2.376 -24.812 1.00 97.94 104 SER A CA 1
ATOM 863 C C . SER A 1 104 ? 7.384 2.932 -25.486 1.00 97.94 104 SER A C 1
ATOM 865 O O . SER A 1 104 ? 7.397 3.102 -26.704 1.00 97.94 104 SER A O 1
ATOM 867 N N . LYS A 1 105 ? 8.451 3.218 -24.725 1.00 97.62 105 LYS A N 1
ATOM 868 C CA . LYS A 1 105 ? 9.716 3.757 -25.257 1.00 97.62 105 LYS A CA 1
ATOM 869 C C . LYS A 1 105 ? 10.724 2.675 -25.652 1.00 97.62 105 LYS A C 1
ATOM 871 O O . LYS A 1 105 ? 11.830 3.004 -26.079 1.00 97.62 105 LYS A O 1
ATOM 876 N N . GLY A 1 106 ? 10.334 1.403 -25.566 1.00 95.81 106 GLY A N 1
ATOM 877 C CA . GLY A 1 106 ? 11.114 0.257 -26.024 1.00 95.81 106 GLY A CA 1
ATOM 878 C C . GLY A 1 106 ? 11.804 -0.508 -24.895 1.00 95.81 106 GLY A C 1
ATOM 879 O O . GLY A 1 106 ? 11.484 -0.357 -23.714 1.00 95.81 106 GLY A O 1
ATOM 880 N N . LYS A 1 107 ? 12.763 -1.364 -25.276 1.00 96.75 107 LYS A N 1
ATOM 881 C CA . LYS A 1 107 ? 13.401 -2.316 -24.354 1.00 96.75 107 LYS A CA 1
ATOM 882 C C . LYS A 1 107 ? 14.121 -1.617 -23.192 1.00 96.75 107 LYS A C 1
ATOM 884 O O . LYS A 1 107 ? 13.976 -2.066 -22.064 1.00 96.75 107 LYS A O 1
ATOM 889 N N . GLY A 1 108 ? 14.809 -0.500 -23.446 1.00 97.44 108 GLY A N 1
ATOM 890 C CA . GLY A 1 108 ? 15.496 0.275 -22.403 1.00 97.44 108 GLY A CA 1
ATOM 891 C C . GLY A 1 108 ? 14.560 0.776 -21.300 1.00 97.44 108 GLY A C 1
ATOM 892 O O . GLY A 1 108 ? 14.826 0.550 -20.128 1.00 97.44 108 GLY A O 1
ATOM 893 N N . GLY A 1 109 ? 13.414 1.362 -21.668 1.00 97.81 109 GLY A N 1
ATOM 894 C CA . GLY A 1 109 ? 12.421 1.812 -20.686 1.00 97.81 109 GLY A CA 1
ATOM 895 C C . GLY A 1 109 ? 11.735 0.661 -19.952 1.00 97.81 109 GLY A C 1
ATOM 896 O O . GLY A 1 109 ? 11.455 0.763 -18.761 1.00 97.81 109 GLY A O 1
ATOM 897 N N . THR A 1 110 ? 11.520 -0.466 -20.634 1.00 97.81 110 THR A N 1
ATOM 898 C CA . THR A 1 110 ? 10.999 -1.686 -19.997 1.00 97.81 110 THR A CA 1
ATOM 899 C C . THR A 1 110 ? 11.958 -2.201 -18.923 1.00 97.81 110 THR A C 1
ATOM 901 O O . THR A 1 110 ? 11.525 -2.453 -17.804 1.00 97.81 110 THR A O 1
ATOM 904 N N . ILE A 1 111 ? 13.251 -2.314 -19.247 1.00 95.94 111 ILE A N 1
ATOM 905 C CA . ILE A 1 111 ? 14.302 -2.743 -18.311 1.00 95.94 111 ILE A CA 1
ATOM 906 C C . ILE A 1 111 ? 14.376 -1.790 -17.124 1.00 95.94 111 ILE A C 1
ATOM 908 O O . ILE A 1 111 ? 14.278 -2.240 -15.988 1.00 95.94 111 ILE A O 1
ATOM 912 N N . PHE A 1 112 ? 14.466 -0.484 -17.395 1.00 96.50 112 PHE A N 1
ATOM 913 C CA . PHE A 1 112 ? 14.512 0.540 -16.357 1.00 96.50 112 PHE A CA 1
ATOM 914 C C . PHE A 1 112 ? 13.364 0.373 -15.355 1.00 96.50 112 PHE A C 1
ATOM 916 O O . PHE A 1 112 ? 13.591 0.259 -14.154 1.00 96.50 112 PHE A O 1
ATOM 923 N N . PHE A 1 113 ? 12.120 0.326 -15.840 1.00 97.62 113 PHE A N 1
ATOM 924 C CA . PHE A 1 113 ? 10.965 0.294 -14.946 1.00 97.62 113 PHE A CA 1
ATOM 925 C C . PHE A 1 113 ? 10.870 -1.029 -14.178 1.00 97.62 113 PHE A C 1
ATOM 927 O O . PHE A 1 113 ? 10.505 -1.040 -13.003 1.00 97.62 113 PHE A O 1
ATOM 934 N N . GLN A 1 114 ? 11.248 -2.135 -14.823 1.00 95.44 114 GLN A N 1
ATOM 935 C CA . GLN A 1 114 ? 11.333 -3.432 -14.169 1.00 95.44 114 GLN A CA 1
ATOM 936 C C . GLN A 1 114 ? 12.317 -3.411 -13.002 1.00 95.44 114 GLN A C 1
ATOM 938 O O . GLN A 1 114 ? 11.937 -3.771 -11.892 1.00 95.44 114 GLN A O 1
ATOM 943 N N . ASP A 1 115 ? 13.542 -2.947 -13.233 1.00 92.69 115 ASP A N 1
ATOM 944 C CA . ASP A 1 115 ? 14.606 -2.969 -12.226 1.00 92.69 115 ASP A CA 1
ATOM 945 C C . ASP A 1 115 ? 14.308 -2.019 -11.063 1.00 92.69 115 ASP A C 1
ATOM 947 O O . ASP A 1 115 ? 14.551 -2.354 -9.905 1.00 92.69 115 ASP A O 1
ATOM 951 N N . MET A 1 116 ? 13.715 -0.862 -11.362 1.00 93.81 116 MET A N 1
ATOM 952 C CA . MET A 1 116 ? 13.439 0.161 -10.356 1.00 93.81 116 MET A CA 1
ATOM 953 C C . MET A 1 116 ? 12.149 -0.076 -9.565 1.00 93.81 116 MET A C 1
ATOM 955 O O . MET A 1 116 ? 12.044 0.414 -8.444 1.00 93.81 116 MET A O 1
ATOM 959 N N . TYR A 1 117 ? 11.159 -0.794 -10.117 1.00 96.00 117 TYR A N 1
ATOM 960 C CA . TYR A 1 117 ? 9.814 -0.829 -9.522 1.00 96.00 117 TYR A CA 1
ATOM 961 C C . TYR A 1 117 ? 9.067 -2.167 -9.582 1.00 96.00 117 TYR A C 1
ATOM 963 O O . TYR A 1 117 ? 8.097 -2.334 -8.838 1.00 96.00 117 TYR A O 1
ATOM 971 N N . GLU A 1 118 ? 9.442 -3.131 -10.424 1.00 94.50 118 GLU A N 1
ATOM 972 C CA . GLU A 1 118 ? 8.696 -4.402 -10.546 1.00 94.50 118 GLU A CA 1
ATOM 973 C C . GLU A 1 118 ? 9.480 -5.620 -10.062 1.00 94.50 118 GLU A C 1
ATOM 975 O O . GLU A 1 118 ? 8.878 -6.582 -9.589 1.00 94.50 118 GLU A O 1
ATOM 980 N N . TYR A 1 119 ? 10.808 -5.570 -10.134 1.00 91.50 119 TYR A N 1
ATOM 981 C CA . TYR A 1 119 ? 11.724 -6.613 -9.688 1.00 91.50 119 TYR A CA 1
ATOM 982 C C . TYR A 1 119 ? 12.544 -6.132 -8.490 1.00 91.50 119 TYR A C 1
ATOM 984 O O . TYR A 1 119 ? 13.756 -6.325 -8.412 1.00 91.50 119 TYR A O 1
ATOM 992 N N . LEU A 1 120 ? 11.860 -5.535 -7.515 1.00 88.06 120 LEU A N 1
ATOM 993 C CA . LEU A 1 120 ? 12.468 -5.226 -6.229 1.00 88.06 120 LEU A CA 1
ATOM 994 C C . LEU A 1 120 ? 12.700 -6.520 -5.453 1.00 88.06 120 LEU A C 1
ATOM 996 O O . LEU A 1 120 ? 11.965 -7.497 -5.601 1.00 88.06 120 LEU A O 1
ATOM 1000 N N . HIS A 1 121 ? 13.717 -6.530 -4.605 1.00 82.81 121 HIS A N 1
ATOM 1001 C CA . HIS A 1 121 ? 14.024 -7.654 -3.733 1.00 82.81 121 HIS A CA 1
ATOM 1002 C C . HIS A 1 121 ? 14.584 -7.133 -2.409 1.00 82.81 121 HIS A C 1
ATOM 1004 O O . HIS A 1 121 ? 15.186 -6.063 -2.341 1.00 82.81 121 HIS A O 1
ATOM 1010 N N . ASN A 1 122 ? 14.349 -7.872 -1.331 1.00 77.38 122 ASN A N 1
ATOM 1011 C CA . ASN A 1 122 ? 14.959 -7.612 -0.030 1.00 77.38 122 ASN A CA 1
ATOM 1012 C C . ASN A 1 122 ? 15.246 -8.945 0.677 1.00 77.38 122 ASN A C 1
ATOM 1014 O O . ASN A 1 122 ? 14.924 -10.009 0.153 1.00 77.38 122 ASN A O 1
ATOM 1018 N N . SER A 1 123 ? 15.837 -8.906 1.874 1.00 73.44 123 SER A N 1
ATOM 1019 C CA . SER A 1 123 ? 16.202 -10.125 2.617 1.00 73.44 123 SER A CA 1
ATOM 1020 C C . SER A 1 123 ? 15.020 -11.053 2.927 1.00 73.44 123 SER A C 1
ATOM 1022 O O . SER A 1 123 ? 15.238 -12.226 3.214 1.00 73.44 123 SER A O 1
ATOM 1024 N N . ASN A 1 124 ? 13.787 -10.538 2.889 1.00 69.44 124 ASN A N 1
ATOM 1025 C CA . ASN A 1 124 ? 12.570 -11.272 3.228 1.00 69.44 124 ASN A CA 1
ATOM 1026 C C . ASN A 1 124 ? 11.762 -11.701 1.991 1.00 69.44 124 ASN A C 1
ATOM 1028 O O . ASN A 1 124 ? 11.063 -12.707 2.056 1.00 69.44 124 ASN A O 1
ATOM 1032 N N . ASN A 1 125 ? 11.850 -10.964 0.877 1.00 75.62 125 ASN A N 1
ATOM 1033 C CA . ASN A 1 125 ? 11.070 -11.189 -0.339 1.00 75.62 125 ASN A CA 1
ATOM 1034 C C . ASN A 1 125 ? 11.982 -11.240 -1.564 1.00 75.62 125 ASN A C 1
ATOM 1036 O O . ASN A 1 125 ? 12.591 -10.240 -1.950 1.00 75.62 125 ASN A O 1
ATOM 1040 N N . GLN A 1 126 ? 12.011 -12.408 -2.207 1.00 74.56 126 GLN A N 1
ATOM 1041 C CA . GLN A 1 126 ? 12.884 -12.678 -3.348 1.00 74.56 126 GLN A CA 1
ATOM 1042 C C . GLN A 1 126 ? 12.509 -11.865 -4.595 1.00 74.56 126 GLN A C 1
ATOM 1044 O O . GLN A 1 126 ? 13.372 -11.609 -5.425 1.00 74.56 126 GLN A O 1
ATOM 1049 N N . CYS A 1 127 ? 11.242 -11.466 -4.748 1.00 83.06 127 CYS A N 1
ATOM 1050 C CA . CYS A 1 127 ? 10.816 -10.521 -5.776 1.00 83.06 127 CYS A CA 1
ATOM 1051 C C . CYS A 1 127 ? 9.440 -9.929 -5.449 1.00 83.06 127 CYS A C 1
ATOM 1053 O O . CYS A 1 127 ? 8.501 -10.690 -5.225 1.00 83.06 127 CYS A O 1
ATOM 1055 N N . PHE A 1 128 ? 9.315 -8.604 -5.456 1.00 87.38 128 PHE A N 1
ATOM 1056 C CA . PHE A 1 128 ? 8.042 -7.895 -5.321 1.00 87.38 128 PHE A CA 1
ATOM 1057 C C . PHE A 1 128 ? 8.036 -6.631 -6.184 1.00 87.38 128 PHE A C 1
ATOM 1059 O O . PHE A 1 128 ? 9.092 -6.089 -6.515 1.00 87.38 128 PHE A O 1
ATOM 1066 N N . SER A 1 129 ? 6.846 -6.136 -6.516 1.00 93.12 129 SER A N 1
ATOM 1067 C CA . SER A 1 129 ? 6.687 -4.828 -7.139 1.00 93.12 129 SER A CA 1
ATOM 1068 C C . SER A 1 129 ? 6.369 -3.761 -6.096 1.00 93.12 129 SER A C 1
ATOM 1070 O O . SER A 1 129 ? 5.675 -3.998 -5.108 1.00 93.12 129 SER A O 1
ATOM 1072 N N . TYR A 1 130 ? 6.795 -2.532 -6.363 1.00 94.94 130 TYR A N 1
ATOM 1073 C CA . TYR A 1 130 ? 6.304 -1.349 -5.670 1.00 94.94 130 TYR A CA 1
ATOM 1074 C C . TYR A 1 130 ? 4.765 -1.266 -5.700 1.00 94.94 130 TYR A C 1
ATOM 1076 O O . TYR A 1 130 ? 4.144 -0.883 -4.709 1.00 94.94 130 TYR A O 1
ATOM 1084 N N . LEU A 1 131 ? 4.133 -1.715 -6.793 1.00 96.44 131 LEU A N 1
ATOM 1085 C CA . LEU A 1 131 ? 2.676 -1.800 -6.911 1.00 96.44 131 LEU A CA 1
ATOM 1086 C C . LEU A 1 131 ? 2.050 -2.757 -5.893 1.00 96.44 131 LEU A C 1
ATOM 1088 O O . LEU A 1 131 ? 0.955 -2.480 -5.403 1.00 96.44 131 LEU A O 1
ATOM 1092 N N . ASP A 1 132 ? 2.733 -3.849 -5.546 1.00 95.00 132 ASP A N 1
ATOM 1093 C CA . ASP A 1 132 ? 2.242 -4.798 -4.544 1.00 95.00 132 ASP A CA 1
ATOM 1094 C C . ASP A 1 132 ? 2.182 -4.139 -3.161 1.00 95.00 132 ASP A C 1
ATOM 1096 O O . ASP A 1 132 ? 1.216 -4.333 -2.425 1.00 95.00 132 ASP A O 1
ATOM 1100 N N . ASN A 1 133 ? 3.151 -3.276 -2.835 1.00 94.31 133 ASN A N 1
ATOM 1101 C CA . ASN A 1 133 ? 3.137 -2.499 -1.591 1.00 94.31 133 ASN A CA 1
ATOM 1102 C C . ASN A 1 133 ? 1.982 -1.490 -1.555 1.00 94.31 133 ASN A C 1
ATOM 1104 O O . ASN A 1 133 ? 1.308 -1.360 -0.529 1.00 94.31 133 ASN A O 1
ATOM 1108 N N . ILE A 1 134 ? 1.729 -0.801 -2.674 1.00 97.50 134 ILE A N 1
ATOM 1109 C CA . ILE A 1 134 ? 0.611 0.146 -2.788 1.00 97.50 134 ILE A CA 1
ATOM 1110 C C . ILE A 1 134 ? -0.721 -0.591 -2.604 1.00 97.50 134 ILE A C 1
ATOM 1112 O O . ILE A 1 134 ? -1.559 -0.152 -1.819 1.00 97.50 134 ILE A O 1
ATOM 1116 N N . LYS A 1 135 ? -0.908 -1.729 -3.286 1.00 97.44 135 LYS A N 1
ATOM 1117 C CA . LYS A 1 135 ? -2.131 -2.542 -3.193 1.00 97.44 135 LYS A CA 1
ATOM 1118 C C . LYS A 1 135 ? -2.330 -3.133 -1.803 1.00 97.44 135 LYS A C 1
ATOM 1120 O O . LYS A 1 135 ? -3.413 -3.005 -1.255 1.00 97.44 135 LYS A O 1
ATOM 1125 N N . SER A 1 136 ? -1.280 -3.677 -1.194 1.00 96.12 136 SER A N 1
ATOM 1126 C CA . SER A 1 136 ? -1.328 -4.170 0.187 1.00 96.12 136 SER A CA 1
ATOM 1127 C C . SER A 1 136 ? -1.741 -3.064 1.168 1.00 96.12 136 SER A C 1
ATOM 1129 O O . SER A 1 136 ? -2.585 -3.273 2.039 1.00 96.12 136 SER A O 1
ATOM 1131 N N . SER A 1 137 ? -1.219 -1.847 0.982 1.00 96.75 137 SER A N 1
ATOM 1132 C CA . SER A 1 137 ? -1.612 -0.685 1.788 1.00 96.75 137 SER A CA 1
ATOM 1133 C C . SER A 1 137 ? -3.065 -0.263 1.555 1.00 96.75 137 SER A C 1
ATOM 1135 O O . SER A 1 137 ? -3.737 0.151 2.501 1.00 96.75 137 SER A O 1
ATOM 1137 N N . LEU A 1 138 ? -3.552 -0.363 0.315 1.00 98.12 138 LEU A N 1
ATOM 1138 C CA . LEU A 1 138 ? -4.940 -0.081 -0.052 1.00 98.12 138 LEU A CA 1
ATOM 1139 C C . LEU A 1 138 ? -5.893 -1.094 0.584 1.00 98.12 138 LEU A C 1
ATOM 1141 O O . LEU A 1 138 ? -6.838 -0.693 1.260 1.00 98.12 138 LEU A O 1
ATOM 1145 N N . ASP A 1 139 ? -5.600 -2.384 0.440 1.00 97.81 139 ASP A N 1
ATOM 1146 C CA . ASP A 1 139 ? -6.391 -3.470 1.016 1.00 97.81 139 ASP A CA 1
ATOM 1147 C C . ASP A 1 139 ? -6.444 -3.355 2.543 1.00 97.81 139 ASP A C 1
ATOM 1149 O O . ASP A 1 139 ? -7.512 -3.484 3.141 1.00 97.81 139 ASP A O 1
ATOM 1153 N N . ALA A 1 140 ? -5.317 -3.026 3.185 1.00 96.06 140 ALA A N 1
ATOM 1154 C CA . ALA A 1 140 ? -5.266 -2.788 4.623 1.00 96.06 140 ALA A CA 1
ATOM 1155 C C . ALA A 1 140 ? -6.124 -1.583 5.049 1.00 96.06 140 ALA A C 1
ATOM 1157 O O . ALA A 1 140 ? -6.826 -1.662 6.058 1.00 96.06 140 ALA A O 1
ATOM 1158 N N . ALA A 1 141 ? -6.098 -0.480 4.293 1.00 97.31 141 ALA A N 1
ATOM 1159 C CA . ALA A 1 141 ? -6.909 0.702 4.585 1.00 97.31 141 ALA A CA 1
ATOM 1160 C C . ALA A 1 141 ? -8.413 0.427 4.420 1.00 97.31 141 ALA A C 1
ATOM 1162 O O . ALA A 1 141 ? -9.200 0.827 5.278 1.00 97.31 141 ALA A O 1
ATOM 1163 N N . ILE A 1 142 ? -8.803 -0.294 3.363 1.00 98.06 142 ILE A N 1
ATOM 1164 C CA . ILE A 1 142 ? -10.188 -0.726 3.122 1.00 98.06 142 ILE A CA 1
ATOM 1165 C C . ILE A 1 142 ? -10.647 -1.663 4.238 1.00 98.06 142 ILE A C 1
ATOM 1167 O O . ILE A 1 142 ? -11.676 -1.419 4.858 1.00 98.06 142 ILE A O 1
ATOM 1171 N N . TYR A 1 143 ? -9.863 -2.694 4.556 1.00 96.75 143 TYR A N 1
ATOM 1172 C CA . TYR A 1 143 ? -10.186 -3.633 5.628 1.00 96.75 143 TYR A CA 1
ATOM 1173 C C . TYR A 1 143 ? -10.360 -2.921 6.975 1.00 96.75 143 TYR A C 1
ATOM 1175 O O . TYR A 1 143 ? -11.322 -3.171 7.704 1.00 96.75 143 TYR A O 1
ATOM 1183 N N . GLN A 1 144 ? -9.468 -1.981 7.290 1.00 96.38 144 GLN A N 1
ATOM 1184 C CA . GLN A 1 144 ? -9.562 -1.181 8.504 1.00 96.38 144 GLN A CA 1
ATOM 1185 C C . GLN A 1 144 ? -10.859 -0.355 8.550 1.00 96.38 144 GLN A C 1
ATOM 1187 O O . GLN A 1 144 ? -11.543 -0.340 9.576 1.00 96.38 144 GLN A O 1
ATOM 1192 N N . LYS A 1 145 ? -11.194 0.320 7.446 1.00 96.81 145 LYS A N 1
ATOM 1193 C CA . LYS A 1 145 ? -12.352 1.214 7.340 1.00 96.81 145 LYS A CA 1
ATOM 1194 C C . LYS A 1 145 ? -13.682 0.463 7.330 1.00 96.81 145 LYS A C 1
ATOM 1196 O O . LYS A 1 145 ? -14.596 0.857 8.046 1.00 96.81 145 LYS A O 1
ATOM 1201 N N . ASP A 1 146 ? -13.780 -0.590 6.528 1.00 97.19 146 ASP A N 1
ATOM 1202 C CA . ASP A 1 146 ? -15.058 -1.214 6.177 1.00 97.19 146 ASP A CA 1
ATOM 1203 C C . ASP A 1 146 ? -15.348 -2.467 7.012 1.00 97.19 146 ASP A C 1
ATOM 1205 O O . ASP A 1 146 ? -16.498 -2.887 7.115 1.00 97.19 146 ASP A O 1
ATOM 1209 N N . VAL A 1 147 ? -14.324 -3.063 7.637 1.00 96.75 147 VAL A N 1
ATOM 1210 C CA . VAL A 1 147 ? -14.479 -4.268 8.464 1.00 96.75 147 VAL A CA 1
ATOM 1211 C C . VAL A 1 147 ? -14.117 -3.992 9.915 1.00 96.75 147 VAL A C 1
ATOM 1213 O O . VAL A 1 147 ? -14.933 -4.224 10.803 1.00 96.75 147 VAL A O 1
ATOM 1216 N N . VAL A 1 148 ? -12.907 -3.507 10.196 1.00 97.44 148 VAL A N 1
ATOM 1217 C CA . VAL A 1 148 ? -12.409 -3.443 11.580 1.00 97.44 148 VAL A CA 1
ATOM 1218 C C . VAL A 1 148 ? -13.159 -2.406 12.411 1.00 97.44 148 VAL A C 1
ATOM 1220 O O . VAL A 1 148 ? -13.678 -2.746 13.475 1.00 97.44 148 VAL A O 1
ATOM 1223 N N . ILE A 1 149 ? -13.216 -1.153 11.947 1.00 97.19 149 ILE A N 1
ATOM 1224 C CA . ILE A 1 149 ? -13.860 -0.064 12.691 1.00 97.19 149 ILE A CA 1
ATOM 1225 C C . ILE A 1 149 ? -15.352 -0.351 12.929 1.00 97.19 149 ILE A C 1
ATOM 1227 O O . ILE A 1 149 ? -15.750 -0.300 14.094 1.00 97.19 149 ILE A O 1
ATOM 1231 N N . PRO A 1 150 ? -16.169 -0.711 11.915 1.00 97.38 150 PRO A N 1
ATOM 1232 C CA . PRO A 1 150 ? -17.589 -0.986 12.119 1.00 97.38 150 P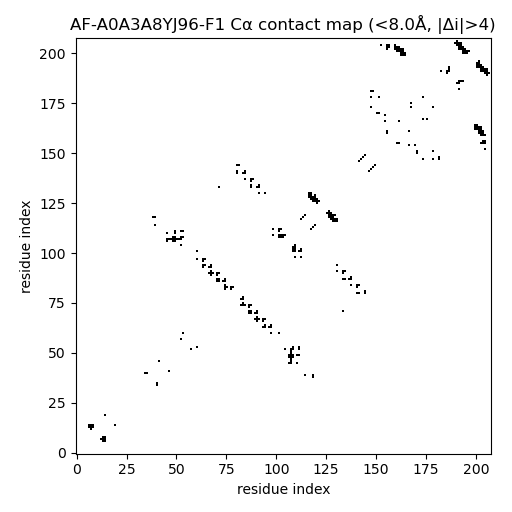RO A CA 1
ATOM 1233 C C . PRO A 1 150 ? -17.828 -2.112 13.124 1.00 97.38 150 PRO A C 1
ATOM 1235 O O . PRO A 1 150 ? -18.563 -1.916 14.084 1.00 97.38 150 PRO A O 1
ATOM 1238 N N . ASN A 1 151 ? -17.118 -3.240 12.997 1.00 97.56 151 ASN A N 1
ATOM 1239 C CA . ASN A 1 151 ? -17.284 -4.358 13.928 1.00 97.56 151 ASN A CA 1
ATOM 1240 C C . ASN A 1 151 ? -16.886 -3.990 15.368 1.00 97.56 151 ASN A C 1
ATOM 1242 O O . ASN A 1 151 ? -17.547 -4.409 16.316 1.00 97.56 151 ASN A O 1
ATOM 1246 N N . ILE A 1 152 ? -15.823 -3.200 15.566 1.00 97.38 152 ILE A N 1
ATOM 1247 C CA . ILE A 1 152 ? -15.452 -2.716 16.906 1.00 97.38 152 ILE A CA 1
ATOM 1248 C C . ILE A 1 152 ? -16.538 -1.793 17.467 1.00 97.38 152 ILE A C 1
ATOM 1250 O O . ILE A 1 152 ? -16.940 -1.965 18.619 1.00 9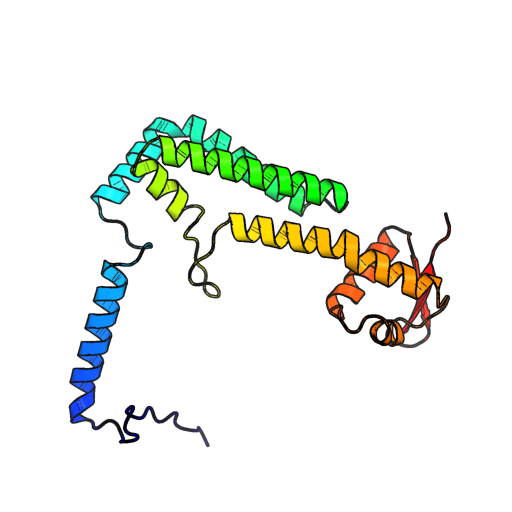7.38 152 ILE A O 1
ATOM 1254 N N . MET A 1 153 ? -17.014 -0.833 16.672 1.00 97.12 153 MET A N 1
ATOM 1255 C CA . MET A 1 153 ? -18.045 0.118 17.095 1.00 97.12 153 MET A CA 1
ATOM 1256 C C . MET A 1 153 ? -19.361 -0.588 17.430 1.00 97.12 153 MET A C 1
ATOM 1258 O O . MET A 1 153 ? -19.956 -0.289 18.465 1.00 97.12 153 MET A O 1
ATOM 1262 N N . ASP A 1 154 ? -19.774 -1.569 16.628 1.00 97.00 154 ASP A N 1
ATOM 1263 C CA . ASP A 1 154 ? -20.978 -2.368 16.865 1.00 97.00 154 ASP A CA 1
ATOM 1264 C C . ASP A 1 154 ? -20.881 -3.152 18.176 1.00 97.00 154 ASP A C 1
ATOM 1266 O O . ASP A 1 154 ? -21.810 -3.127 18.985 1.00 97.00 154 ASP A O 1
ATOM 1270 N N . VAL A 1 155 ? -19.737 -3.794 18.441 1.00 97.31 155 VAL A N 1
ATOM 1271 C CA . VAL A 1 155 ? -19.527 -4.543 19.689 1.00 97.31 155 VAL A CA 1
ATOM 1272 C C . VAL A 1 155 ? -19.599 -3.628 20.909 1.00 97.31 155 VAL A C 1
ATOM 1274 O O . VAL A 1 155 ? -20.241 -4.002 21.892 1.00 97.31 155 VAL A O 1
ATOM 1277 N N . ILE A 1 156 ? -18.973 -2.447 20.864 1.00 96.94 156 ILE A N 1
ATOM 1278 C CA . ILE A 1 156 ? -19.016 -1.491 21.984 1.00 96.94 156 ILE A CA 1
ATOM 1279 C C . ILE A 1 156 ? -20.438 -0.945 22.159 1.00 96.94 156 ILE A C 1
ATOM 1281 O O . ILE A 1 156 ? -20.921 -0.872 23.282 1.00 96.94 156 ILE A O 1
ATOM 1285 N N . THR A 1 157 ? -21.136 -0.630 21.065 1.00 96.56 157 THR A N 1
ATOM 1286 C CA . THR A 1 157 ? -22.517 -0.118 21.103 1.00 96.56 157 THR A CA 1
ATOM 1287 C C . THR A 1 157 ? -23.483 -1.136 21.711 1.00 96.56 157 THR A C 1
ATOM 1289 O O . THR A 1 157 ? -24.327 -0.786 22.531 1.00 96.56 157 THR A O 1
ATOM 1292 N N . GLN A 1 158 ? -23.361 -2.412 21.334 1.00 96.56 158 GLN A N 1
ATOM 1293 C CA . GLN A 1 158 ? -24.227 -3.487 21.831 1.00 96.56 158 GLN A CA 1
ATOM 1294 C C . GLN A 1 158 ? -23.882 -3.928 23.261 1.00 96.56 158 GLN A C 1
ATOM 1296 O O . GLN A 1 158 ? -24.716 -4.530 23.935 1.00 96.56 158 GLN A O 1
ATOM 1301 N N . ASN A 1 159 ? -22.660 -3.652 23.720 1.00 96.12 159 ASN A N 1
ATOM 1302 C CA . ASN A 1 159 ? -22.144 -4.068 25.021 1.00 96.12 159 ASN A CA 1
ATOM 1303 C C . ASN A 1 159 ? -21.515 -2.867 25.739 1.00 96.12 159 ASN A C 1
ATOM 1305 O O . ASN A 1 159 ? -20.325 -2.889 26.060 1.00 96.12 159 ASN A O 1
ATOM 1309 N N . ASP A 1 160 ? -22.296 -1.811 25.966 1.00 95.75 160 ASP A N 1
ATOM 1310 C CA . ASP A 1 160 ? -21.787 -0.602 26.620 1.00 95.75 160 ASP A CA 1
ATOM 1311 C C . ASP A 1 160 ? -21.136 -0.927 27.979 1.00 95.75 160 ASP A C 1
ATOM 1313 O O . ASP A 1 160 ? -21.662 -1.709 28.777 1.00 95.75 160 ASP A O 1
ATOM 1317 N N . GLY A 1 161 ? -19.944 -0.373 28.218 1.00 94.94 161 GLY A N 1
ATOM 1318 C CA . GLY A 1 161 ? -19.129 -0.675 29.398 1.00 94.94 161 GLY A CA 1
ATOM 1319 C C . GLY A 1 161 ? -18.369 -2.006 29.342 1.00 94.94 161 GLY A C 1
ATOM 1320 O O . GLY A 1 161 ? -17.790 -2.422 30.348 1.00 94.94 161 GLY A O 1
ATOM 1321 N N . ILE A 1 162 ? -18.318 -2.690 28.193 1.00 96.81 162 ILE A N 1
ATOM 1322 C CA . ILE A 1 162 ? -17.511 -3.906 28.033 1.00 96.81 162 ILE A CA 1
ATOM 1323 C C . ILE A 1 162 ? -16.027 -3.643 28.327 1.00 96.81 162 ILE A C 1
ATOM 1325 O O . ILE A 1 162 ? -15.426 -2.666 27.876 1.00 96.81 162 ILE A O 1
ATOM 1329 N N . TYR A 1 163 ? -15.386 -4.572 29.041 1.00 96.56 163 TYR A N 1
ATOM 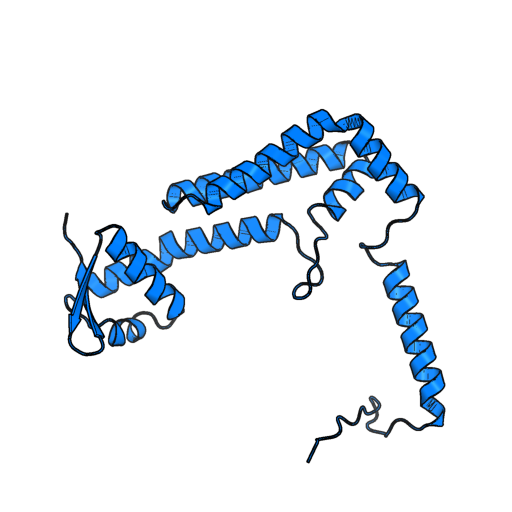1330 C CA . TYR A 1 163 ? -13.937 -4.546 29.221 1.00 96.56 163 TYR A CA 1
ATOM 1331 C C . TYR A 1 163 ? -13.200 -4.866 27.914 1.00 96.56 163 TYR A C 1
ATOM 1333 O O . TYR A 1 163 ? -13.459 -5.886 27.276 1.00 96.56 163 TYR A O 1
ATOM 1341 N N . GLN A 1 164 ? -12.159 -4.098 27.584 1.00 95.12 164 GLN A N 1
ATOM 1342 C CA . GLN A 1 164 ? -11.285 -4.348 26.430 1.00 95.12 164 GLN A CA 1
ATOM 1343 C C . GLN A 1 164 ? -10.687 -5.768 26.430 1.00 95.12 164 GLN A C 1
ATOM 1345 O O . GLN A 1 164 ? -10.441 -6.338 25.375 1.00 95.12 164 GLN A O 1
ATOM 1350 N N . SER A 1 165 ? -10.460 -6.385 27.595 1.00 94.38 165 SER A N 1
ATOM 1351 C CA . SER A 1 165 ? -10.005 -7.787 27.668 1.00 94.38 165 SER A CA 1
ATOM 1352 C C . SER A 1 165 ? -11.028 -8.803 27.132 1.00 94.38 165 SER A C 1
ATOM 1354 O O . SER A 1 165 ? -10.645 -9.909 26.750 1.00 94.38 165 SER A O 1
ATOM 1356 N N . LYS A 1 166 ? -12.313 -8.434 27.091 1.00 95.38 166 LYS A N 1
ATOM 1357 C CA . LYS A 1 166 ? -13.434 -9.262 26.632 1.00 95.38 166 LYS A CA 1
ATOM 1358 C C . LYS A 1 166 ? -13.827 -8.996 25.183 1.00 95.38 166 LYS A C 1
ATOM 1360 O O . LYS A 1 166 ? -14.377 -9.899 24.563 1.00 95.38 166 LYS A O 1
ATOM 1365 N N . ILE A 1 167 ? -13.467 -7.843 24.610 1.00 95.31 167 ILE A N 1
ATOM 1366 C CA . ILE A 1 167 ? -13.827 -7.493 23.224 1.00 95.31 167 ILE A CA 1
ATOM 1367 C C . ILE A 1 167 ? -13.364 -8.547 22.203 1.00 95.31 167 ILE A C 1
ATOM 1369 O O . ILE A 1 167 ? -14.076 -8.856 21.256 1.00 95.31 167 ILE A O 1
ATOM 1373 N N . TYR A 1 168 ? -12.208 -9.181 22.437 1.00 94.50 168 TYR A N 1
ATOM 1374 C CA . TYR A 1 168 ? -11.646 -10.187 21.529 1.00 94.50 168 TYR A CA 1
ATOM 1375 C C . TYR A 1 168 ? -12.509 -11.450 21.394 1.00 94.50 168 TYR A C 1
ATOM 1377 O O . TYR A 1 168 ? -12.304 -12.219 20.465 1.00 94.50 168 TYR A O 1
ATOM 1385 N N . GLN A 1 169 ? -13.442 -11.691 22.321 1.00 95.50 169 GLN A N 1
ATOM 1386 C CA . GLN A 1 169 ? -14.380 -12.815 22.235 1.00 95.50 169 GLN A CA 1
ATOM 1387 C C . GLN A 1 169 ? -15.433 -12.593 21.141 1.00 95.50 169 GLN A C 1
ATOM 1389 O O . GLN A 1 169 ? -15.940 -13.561 20.587 1.00 95.50 169 GLN A O 1
ATOM 1394 N N . PHE A 1 170 ? -15.723 -11.330 20.822 1.00 95.69 170 PHE A N 1
ATOM 1395 C CA . PHE A 1 170 ? -16.690 -10.928 19.800 1.00 95.69 170 PHE A CA 1
ATOM 1396 C C . PHE A 1 170 ? -16.046 -10.716 18.427 1.00 95.69 170 PHE A C 1
ATOM 1398 O O . PHE A 1 170 ? -16.747 -10.655 17.426 1.00 95.69 170 PHE A O 1
ATOM 1405 N N . LEU A 1 171 ? -14.714 -10.622 18.377 1.00 95.75 171 LEU A N 1
ATOM 1406 C CA . LEU A 1 171 ? -13.938 -10.353 17.165 1.00 95.75 171 LEU A CA 1
ATOM 1407 C C . LEU A 1 171 ? -12.876 -11.446 16.936 1.00 95.75 171 LEU A C 1
ATOM 1409 O O . LEU A 1 171 ? -11.685 -11.129 16.900 1.00 95.75 171 LEU A O 1
ATOM 1413 N N . PRO A 1 172 ? -13.263 -12.735 16.830 1.00 94.06 172 PRO A N 1
ATOM 1414 C CA . PRO A 1 172 ? -12.304 -13.838 16.738 1.00 94.06 172 PRO A CA 1
ATOM 1415 C C . PRO A 1 172 ? -11.444 -13.781 15.468 1.00 94.06 172 PRO A C 1
ATOM 1417 O O . PRO A 1 172 ? -10.286 -14.195 15.502 1.00 94.06 172 PRO A O 1
ATOM 1420 N N . ASP A 1 173 ? -11.986 -13.222 14.385 1.00 94.06 173 ASP A N 1
ATOM 1421 C CA . ASP A 1 173 ? -11.329 -13.159 13.075 1.00 94.06 173 ASP A CA 1
ATOM 1422 C C . ASP A 1 173 ? -10.439 -11.917 12.901 1.00 94.06 173 ASP A C 1
ATOM 1424 O O . ASP A 1 173 ? -9.682 -11.813 11.935 1.00 94.06 173 ASP A O 1
ATOM 1428 N N . ILE A 1 174 ? -10.479 -10.971 13.849 1.00 94.88 174 ILE A N 1
ATOM 1429 C CA . ILE A 1 174 ? -9.653 -9.763 13.807 1.00 94.88 174 ILE A CA 1
ATOM 1430 C C . ILE A 1 174 ? -8.444 -9.942 14.720 1.00 94.88 174 ILE A C 1
ATOM 1432 O O . ILE A 1 174 ? -8.550 -10.221 15.916 1.00 94.88 174 ILE A O 1
ATOM 1436 N N . ASN A 1 175 ? -7.256 -9.720 14.161 1.00 94.56 175 ASN A N 1
ATOM 1437 C CA . ASN A 1 175 ? -6.016 -9.784 14.919 1.00 94.56 175 ASN A CA 1
ATOM 1438 C C . ASN A 1 175 ? -6.058 -8.845 16.144 1.00 94.56 175 ASN A C 1
ATOM 1440 O O . ASN A 1 175 ? -6.365 -7.658 16.034 1.00 94.56 175 ASN A O 1
ATOM 1444 N N . ARG A 1 176 ? -5.680 -9.359 17.322 1.00 94.75 176 ARG A N 1
ATOM 1445 C CA . ARG A 1 176 ? -5.722 -8.599 18.586 1.00 94.75 176 ARG A CA 1
ATOM 1446 C C . ARG A 1 176 ? -4.924 -7.298 18.537 1.00 94.75 176 ARG A C 1
ATOM 1448 O O . ARG A 1 176 ? -5.364 -6.303 19.104 1.00 94.75 176 ARG A O 1
ATOM 1455 N N . THR A 1 177 ? -3.771 -7.295 17.872 1.00 94.50 177 THR A N 1
ATOM 1456 C CA . THR A 1 177 ? -2.928 -6.105 17.714 1.00 94.50 177 THR A CA 1
ATOM 1457 C C . THR A 1 177 ? -3.634 -5.044 16.875 1.00 94.50 177 THR A C 1
ATOM 1459 O O . THR A 1 177 ? -3.547 -3.863 17.201 1.00 94.50 177 THR A O 1
ATOM 1462 N N . VAL A 1 178 ? -4.375 -5.450 15.839 1.00 95.00 178 VAL A N 1
ATOM 1463 C CA . VAL A 1 178 ? -5.185 -4.540 15.012 1.00 95.00 178 VAL A CA 1
ATOM 1464 C C . VAL A 1 178 ? -6.308 -3.925 15.846 1.00 95.00 178 VAL A C 1
ATOM 1466 O O . VAL A 1 178 ? -6.444 -2.704 15.873 1.00 95.00 178 VAL A O 1
ATOM 1469 N N . VAL A 1 179 ? -7.036 -4.736 16.622 1.00 96.50 179 VAL A N 1
ATOM 1470 C CA . VAL A 1 179 ? -8.074 -4.237 17.546 1.00 96.50 179 VAL A CA 1
ATOM 1471 C C . VAL A 1 179 ? -7.488 -3.230 18.543 1.00 96.50 179 VAL A C 1
ATOM 1473 O O . VAL A 1 179 ? -8.056 -2.165 18.757 1.00 96.50 179 VAL A O 1
ATOM 1476 N N . GLN A 1 180 ? -6.329 -3.528 19.137 1.00 94.81 180 GLN A N 1
ATOM 1477 C CA . GLN A 1 180 ? -5.687 -2.642 20.113 1.00 94.81 180 GLN A CA 1
ATOM 1478 C C . GLN A 1 180 ? -5.281 -1.286 19.538 1.00 94.81 180 GLN A C 1
ATOM 1480 O O . GLN A 1 180 ? -5.478 -0.279 20.215 1.00 94.81 180 GLN A O 1
ATOM 1485 N N . HIS A 1 181 ? -4.691 -1.256 18.340 1.00 94.94 181 HIS A N 1
ATOM 1486 C CA . HIS A 1 181 ? -4.334 0.004 17.685 1.00 94.94 181 HIS A CA 1
ATOM 1487 C C . HIS A 1 181 ? -5.590 0.783 17.304 1.00 94.94 181 HIS A C 1
ATOM 1489 O O . HIS A 1 181 ? -5.713 1.938 17.692 1.00 94.94 181 HIS A O 1
ATOM 1495 N N . THR A 1 182 ? -6.577 0.112 16.707 1.00 96.38 182 THR A N 1
ATOM 1496 C CA . THR A 1 182 ? -7.847 0.742 16.319 1.00 96.38 182 THR A CA 1
ATOM 1497 C C . THR A 1 182 ? -8.556 1.392 17.504 1.00 96.38 182 THR A C 1
ATOM 1499 O O . THR A 1 182 ? -9.035 2.510 17.394 1.00 96.38 182 THR A O 1
ATOM 1502 N N . LEU A 1 183 ? -8.593 0.733 18.666 1.00 96.62 183 LEU A N 1
ATOM 1503 C CA . LEU A 1 183 ? -9.189 1.313 19.874 1.00 96.62 183 LEU A CA 1
ATOM 1504 C C . LEU A 1 183 ? -8.460 2.576 20.356 1.00 96.62 183 LEU A C 1
ATOM 1506 O O . LEU A 1 183 ? -9.099 3.464 20.910 1.00 96.62 183 LEU A O 1
ATOM 1510 N N . LYS A 1 184 ? -7.136 2.660 20.181 1.00 95.62 184 LYS A N 1
ATOM 1511 C CA . LYS A 1 184 ? -6.379 3.879 20.509 1.00 95.62 184 LYS A CA 1
ATOM 1512 C C . LYS A 1 184 ? -6.676 4.995 19.515 1.00 95.62 184 LYS A C 1
ATOM 1514 O O . LYS A 1 184 ? -6.831 6.133 19.939 1.00 95.62 184 LYS A O 1
ATOM 1519 N N . ASP A 1 185 ? -6.772 4.664 18.231 1.00 94.25 185 ASP A N 1
ATOM 1520 C CA . ASP A 1 185 ? -7.071 5.639 17.182 1.00 94.25 185 ASP A CA 1
ATOM 1521 C C . ASP A 1 185 ? -8.493 6.193 17.352 1.00 94.25 185 ASP A C 1
ATOM 1523 O O . ASP A 1 185 ? -8.677 7.403 17.386 1.00 94.25 185 ASP A O 1
ATOM 1527 N N . LEU A 1 186 ? -9.483 5.331 17.611 1.00 95.62 186 LEU A N 1
ATOM 1528 C CA . LEU A 1 186 ? -10.864 5.742 17.895 1.00 95.62 186 LEU A CA 1
ATOM 1529 C C . LEU A 1 186 ? -10.992 6.595 19.167 1.00 95.62 186 LEU A C 1
ATOM 1531 O O . LEU A 1 186 ? -11.856 7.465 19.237 1.00 95.62 186 LEU A O 1
ATOM 1535 N N . GLU A 1 187 ? -10.167 6.343 20.187 1.00 95.81 187 GLU A N 1
ATOM 1536 C CA . GLU A 1 187 ? -10.095 7.196 21.380 1.00 95.81 187 GLU A CA 1
ATOM 1537 C C . GLU A 1 187 ? -9.474 8.560 21.052 1.00 95.81 187 GLU A C 1
ATOM 1539 O O . GLU A 1 187 ? -9.979 9.586 21.503 1.00 95.81 187 GLU A O 1
ATOM 1544 N N . ALA A 1 188 ? -8.401 8.584 20.256 1.00 94.00 188 ALA A N 1
ATOM 1545 C CA . ALA A 1 188 ? -7.742 9.816 19.826 1.00 94.00 188 ALA A CA 1
ATOM 1546 C C . ALA A 1 188 ? -8.634 10.678 18.916 1.00 94.00 188 ALA A C 1
ATOM 1548 O O . ALA A 1 188 ? -8.572 11.904 18.993 1.00 94.00 188 ALA A O 1
ATOM 1549 N N . ASP A 1 189 ? -9.482 10.038 18.109 1.00 92.44 189 ASP A N 1
ATOM 1550 C CA . ASP A 1 189 ? -10.475 10.673 17.235 1.00 92.44 189 ASP A CA 1
ATOM 1551 C C . ASP A 1 189 ? -11.795 11.002 17.962 1.00 92.44 189 ASP A C 1
ATOM 1553 O O . ASP A 1 189 ? -12.781 11.383 17.331 1.00 92.44 189 ASP A O 1
ATOM 1557 N N . ASP A 1 190 ? -11.827 10.845 19.289 1.00 94.25 190 ASP A N 1
ATOM 1558 C CA . ASP A 1 190 ? -12.968 11.146 20.159 1.00 94.25 190 ASP A CA 1
ATOM 1559 C C . ASP A 1 190 ? -14.255 10.356 19.844 1.00 94.25 190 ASP A C 1
ATOM 1561 O O . ASP A 1 190 ? -15.351 10.749 20.232 1.00 94.25 190 ASP A O 1
ATOM 1565 N N . LYS A 1 191 ? -14.143 9.204 19.170 1.00 95.31 191 LYS A N 1
ATOM 1566 C CA . LYS A 1 191 ? -15.282 8.330 18.824 1.00 95.31 191 LYS A CA 1
ATOM 1567 C C . LYS A 1 191 ? -15.667 7.377 19.949 1.00 95.31 191 LYS A C 1
ATOM 1569 O O . LYS A 1 191 ? -16.824 6.970 20.062 1.00 95.31 191 LYS A O 1
ATOM 1574 N N . ILE A 1 192 ? -14.709 7.027 20.802 1.00 97.19 192 ILE A N 1
ATOM 1575 C CA . ILE A 1 192 ? -14.943 6.213 21.997 1.00 97.19 192 ILE A CA 1
ATOM 1576 C C . ILE A 1 192 ? -14.267 6.833 23.218 1.00 97.19 192 ILE A C 1
ATOM 1578 O O . ILE A 1 192 ? -13.397 7.695 23.116 1.00 97.19 192 ILE A O 1
ATOM 1582 N N . SER A 1 193 ? -14.634 6.349 24.399 1.00 96.88 193 SER A N 1
ATOM 1583 C CA . SER A 1 193 ? -13.891 6.582 25.635 1.00 96.88 193 SER A CA 1
ATOM 1584 C C . SER A 1 193 ? -13.373 5.265 26.206 1.00 96.88 193 SER A C 1
ATOM 1586 O O . SER A 1 193 ? -14.045 4.233 26.129 1.00 96.88 193 SER A O 1
ATOM 1588 N N . ARG A 1 194 ? -12.161 5.299 26.773 1.00 96.31 194 ARG A N 1
ATOM 1589 C CA . ARG A 1 194 ? -11.523 4.148 27.420 1.00 96.31 194 ARG A CA 1
ATOM 1590 C C . ARG A 1 194 ? -11.255 4.478 28.886 1.00 96.31 194 ARG A C 1
ATOM 1592 O O . ARG A 1 194 ? -10.278 5.138 29.227 1.00 96.31 194 ARG A O 1
ATOM 1599 N N . ILE A 1 195 ? -12.113 4.000 29.784 1.00 95.75 195 ILE A N 1
ATOM 1600 C CA . ILE A 1 195 ? -12.015 4.291 31.220 1.00 95.75 195 ILE A CA 1
ATOM 1601 C C . ILE A 1 195 ? -11.206 3.189 31.901 1.00 95.75 195 ILE A C 1
ATOM 1603 O O . ILE A 1 195 ? -11.613 2.030 31.941 1.00 95.75 195 ILE A O 1
ATOM 1607 N N . LYS A 1 196 ? -10.043 3.530 32.461 1.00 95.75 196 LYS A N 1
ATOM 1608 C CA . LYS A 1 196 ? -9.185 2.545 33.134 1.00 95.75 196 LYS A CA 1
ATOM 1609 C C . LYS A 1 196 ? -9.861 1.985 34.393 1.00 95.75 196 LYS A C 1
ATOM 1611 O O . LYS A 1 196 ? -10.220 2.733 35.301 1.00 95.75 196 LYS A O 1
ATOM 1616 N N . LYS A 1 197 ? -9.952 0.657 34.482 1.00 93.69 197 LYS A N 1
ATOM 1617 C CA . LYS A 1 197 ? -10.494 -0.095 35.622 1.00 93.69 197 LYS A CA 1
ATOM 1618 C C . LYS A 1 197 ? -9.572 -1.268 35.942 1.00 93.69 197 LYS A C 1
ATOM 1620 O O . LYS A 1 197 ? -9.550 -2.287 35.251 1.00 93.69 197 LYS A O 1
ATOM 1625 N N . GLY A 1 198 ? -8.758 -1.098 36.983 1.00 90.38 198 GLY A N 1
ATOM 1626 C CA . GLY A 1 198 ? -7.724 -2.067 37.349 1.00 90.38 198 GLY A CA 1
ATOM 1627 C C . GLY A 1 198 ? -6.747 -2.319 36.195 1.00 90.38 198 GLY A C 1
ATOM 1628 O O . GLY A 1 198 ? -6.072 -1.397 35.732 1.00 90.38 198 GLY A O 1
ATOM 1629 N N . ASN A 1 199 ? -6.702 -3.568 35.722 1.00 90.06 199 ASN A N 1
ATOM 1630 C CA . ASN A 1 199 ? -5.809 -4.025 34.650 1.00 90.06 199 ASN A CA 1
ATOM 1631 C C . ASN A 1 199 ? -6.443 -3.968 33.246 1.00 90.06 199 ASN A C 1
ATOM 1633 O O . ASN A 1 199 ? -5.859 -4.478 32.290 1.00 90.06 199 ASN A O 1
ATOM 1637 N N . SER A 1 200 ? -7.641 -3.393 33.100 1.00 94.38 200 SER A N 1
ATOM 1638 C CA . SER A 1 200 ? -8.330 -3.265 31.812 1.00 94.38 200 SER A CA 1
ATOM 1639 C C . SER A 1 200 ? -8.951 -1.877 31.635 1.00 94.38 200 SER A C 1
ATOM 1641 O O . SER A 1 200 ? -8.788 -0.996 32.480 1.00 94.38 200 SER A O 1
ATOM 1643 N N . TYR A 1 201 ? -9.631 -1.681 30.509 1.00 96.38 201 TYR A N 1
ATOM 1644 C CA . TYR A 1 201 ? -10.358 -0.459 30.175 1.00 96.38 201 TYR A CA 1
ATOM 1645 C C . TYR A 1 201 ? -11.811 -0.824 29.884 1.00 96.38 201 TYR A C 1
ATOM 1647 O O . TYR A 1 201 ? -12.037 -1.770 29.132 1.00 96.38 201 TYR A O 1
ATOM 1655 N N . GLU A 1 202 ? -12.762 -0.112 30.479 1.00 97.12 202 GLU A N 1
ATOM 1656 C CA . GLU A 1 202 ? -14.164 -0.112 30.043 1.00 97.12 202 GLU A CA 1
ATOM 1657 C C . GLU A 1 202 ? -14.284 0.764 28.797 1.00 97.12 202 GLU A C 1
ATOM 1659 O O . GLU A 1 202 ? -13.643 1.817 28.711 1.00 97.12 202 GLU A O 1
ATOM 1664 N N . LEU A 1 203 ? -15.043 0.285 27.816 1.00 97.31 203 LEU A N 1
ATOM 1665 C CA . LEU A 1 203 ? -15.217 0.924 26.519 1.00 97.31 203 LEU A CA 1
ATOM 1666 C C . LEU A 1 203 ? -16.639 1.472 26.409 1.00 97.31 203 LEU A C 1
ATOM 1668 O O . LEU A 1 203 ? -17.594 0.743 26.669 1.00 97.31 203 LEU A O 1
ATOM 1672 N N . HIS A 1 204 ? -16.760 2.723 25.973 1.00 97.00 204 HIS A N 1
ATOM 1673 C CA . HIS A 1 204 ? -18.047 3.359 25.686 1.00 97.00 204 HIS A CA 1
ATOM 1674 C C . HIS A 1 204 ? -17.966 4.124 24.371 1.00 97.00 204 HIS A C 1
ATOM 1676 O O . HIS A 1 204 ? -16.954 4.781 24.108 1.00 97.00 204 HIS A O 1
ATOM 1682 N N . VAL A 1 205 ? -19.032 4.089 23.576 1.00 95.69 205 VAL A N 1
ATOM 1683 C CA . VAL A 1 205 ? -19.171 4.987 22.423 1.00 95.69 205 VAL A CA 1
ATOM 1684 C C . VAL A 1 205 ? -19.442 6.400 22.929 1.00 95.69 205 VAL A C 1
ATOM 1686 O O . VAL A 1 205 ? -20.221 6.596 23.862 1.00 95.69 205 VAL A O 1
ATOM 1689 N N . LYS A 1 206 ? -18.787 7.395 22.329 1.00 91.62 206 LYS A N 1
ATOM 1690 C CA . LYS A 1 206 ? -19.152 8.793 22.548 1.00 91.62 206 LYS A CA 1
ATOM 1691 C C . LYS A 1 206 ? -20.252 9.139 21.554 1.00 91.62 206 LYS A C 1
ATOM 1693 O O . LYS A 1 206 ? -20.024 9.114 20.349 1.00 91.62 206 LYS A O 1
ATOM 1698 N N . ASN A 1 207 ? -21.449 9.400 22.067 1.00 69.81 207 ASN A N 1
ATOM 1699 C CA . ASN A 1 207 ? -22.524 9.941 21.245 1.00 69.81 207 ASN A CA 1
ATOM 1700 C C . ASN A 1 207 ? -22.183 11.401 20.923 1.00 69.81 207 ASN A C 1
ATOM 1702 O O . ASN A 1 207 ? -21.864 12.160 21.841 1.00 69.81 207 ASN A O 1
ATOM 1706 N N . GLU A 1 208 ? -22.216 11.745 19.635 1.00 56.69 208 GLU A N 1
ATOM 1707 C CA . GLU A 1 208 ? -22.207 13.137 19.157 1.00 56.69 208 GLU A CA 1
ATOM 1708 C C . GLU A 1 208 ? -23.445 13.902 19.649 1.00 56.69 208 GLU A C 1
ATOM 1710 O O . GLU A 1 208 ? -24.539 13.288 19.727 1.00 56.69 208 GLU A O 1
#

Nearest PDB structures (foldseek):
  2dk8-assembly1_A  TM=8.346E-01  e=1.412E-01  Mus musculus
  2l01-assembly1_B  TM=8.018E-01  e=1.849E-01  Phocaeicola vulgatus ATCC 8482
  1r22-assembly1_B  TM=7.175E-01  e=2.423E-01  Synechococcus elongatus PCC 7942 = FACHB-805
  6fai-assembly1_l  TM=7.373E-01  e=4.388E-01  Saccharomyces cerevisiae S288C
  8tp8-assembly2_C  TM=6.758E-01  e=3.806E+00  Caulobacter vibrioides NA1000

Foldseek 3Di:
DPPPPQDADPVRHGDDPVCVVVVVVVVVVVVVVCVVPDLQDDDPVLVVLLVVLCVVCVVVLCVLVCQLVVLQVVLVVDPPLVVSLVSLVSSLVSLVVSQVVLVVVDSNSNSNCCNPFFQDDDPVRRGGGVNVVSVVSNVVSCCCVPPQLVQLLVLCAVVPQDWLVCSCVSVVPDDNVSNVVSLVSCVVVVQWDWPDDPPTTGIHGDDD